Protein 3CK1 (pdb70)

CATH classification: 3.10.129.10

InterPro domains:
  IPR029069 HotDog domain superfamily [SSF54637] (3-136)
  IPR050563 4-hydroxybenzoyl-CoA thioesterase [PTHR31793] (9-138)

Sequence (276 aa):
GTAVFRNTVLVRFKHCDDAAAAGGIIVFYPRYFEELNDFIEDWFAQQALDDWPFDAHGAGQAGVPTADDLLHCCRRFVAPSRLGETLTRELRVVKLGQSSFTVQVRFGPDSGLRLLEVVTQRLVVCVDDTDKIAPRPLPDPVRRQAATYVDETLAGTAVFRNTVLVRFKHCDAAGIVFYPRYFEELNDFIIEDWFAQQALDDWPFDAHGAGQAGVPTADDLLHCCRFVAPSRLGETLTRELRVVKLGQSSFTVQVRFGPDSGLRLEVVTQRLVCVDDTDKIAPRPLPDPVRRQAATYVDEETLA

Radius of gyration: 19.49 Å; Cα contacts (8 Å, |Δi|>4): 648; chains: 2; bounding box: 49×57×34 Å

Nearest PDB structures (foldseek):
  1z54-assembly1_C  TM=8.946E-01  e=9.836E-10  Thermus thermophilus HB8
  5wh9-assembly2_D-3  TM=8.810E-01  e=2.940E-10  Halalkalibacterium halodurans C-125
  1z54-assembly1_B  TM=8.786E-01  e=9.836E-10  Thermus thermophilus HB8
  2egi-assembly1_C  TM=9.001E-01  e=5.849E-09  Aquifex aeolicus
  3hm0-assembly1_B  TM=8.850E-01  e=6.951E-09  Bartonella henselae

Organism: Cupriavidus pinatubonensis (strain JMP 134 / LMG 1197) (NCBI:txid264198)

Secondary structure (DSSP, 8-state):
----EEEEEE--GGGB-TTSBB-HHHHH--HHHHHHIIIIISS--S----TT-EE--EEEEEEEE-S--BTTPEEEEEEEEEEE-SSEEEEEEE--TTS---EEEEEEEE-EEETTEEE-PPPHHHHH--TTB-TT--/----EEEEEE--GGGB-TTSSB-HHHHH--HHHHHHHHHHTSS--S----TT-EE--EEEEEEEE-S---TTPEEEEEEEEEEE-SSEEEEEEE--TT----EEEEEEEE-EEETTEEE-PPPHHHHH--TTB-GGG-

Foldseek 3Di:
DFDKDKDKDAAAPVQADPVQFGDVVSVVCCVVSVQCCCVPLLVHHPCVVDVQLKDWDWDDKDKDQDATHHHGWMKMKMKAWADADFFKTWIWIWMGPVPDTGMIMIIMIGMARVVPGDGDGDDPSSSVSVRRYDPVRD/DFDKDKDKDAAAPVQADPVQFGDVVSVVCCVVSVQCCCVPLLVHHPCVVDVQQKDWDWDDKDKDFDATHHHGWMKMKIKAWADADFFKTWIWIWMGPVPDTGMIMIIMIGMARVVPGDGDGDPPSNSVSVRRHDPVND

B-factor: mean 24.66, std 9.8, range [11.49, 69.49]

Solvent-accessible surface area: 13288 Å² total

Structure (mmCIF, N/CA/C/O backbone):
data_3CK1
#
_entry.id   3CK1
#
_cell.length_a   77.067
_cell.length_b   77.067
_cell.length_c   242.859
_cell.angle_alpha   90.000
_cell.angle_beta   90.000
_cell.angle_gamma   120.000
#
_symmetry.space_group_name_H-M   'P 61 2 2'
#
loop_
_entity.id
_entity.type
_entity.pdbx_description
1 polymer 'Putative thioesterase'
2 non-polymer 'CHLORIDE ION'
3 non-polymer GLYCEROL
4 water water
#
loop_
_atom_site.group_PDB
_atom_site.id
_atom_site.type_symbol
_atom_site.label_atom_id
_atom_site.label_alt_id
_atom_site.label_comp_id
_atom_site.label_asym_id
_atom_site.label_entity_id
_atom_site.label_seq_id
_atom_site.pdbx_PDB_ins_code
_atom_site.Cartn_x
_atom_site.Cartn_y
_atom_site.Cartn_z
_atom_site.occupancy
_atom_site.B_iso_or_equiv
_atom_site.auth_seq_id
_atom_site.auth_comp_id
_atom_site.auth_asym_id
_atom_site.auth_atom_id
_atom_site.pdbx_PDB_model_num
ATOM 1 N N . GLY A 1 1 ? 2.270 47.260 -7.311 1.00 17.99 0 GLY A N 1
ATOM 2 C CA . GLY A 1 1 ? 2.456 48.847 -7.509 1.00 27.56 0 GLY A CA 1
ATOM 3 C C . GLY A 1 1 ? 2.611 49.710 -6.173 1.00 27.87 0 GLY A C 1
ATOM 4 O O . GLY A 1 1 ? 2.991 49.138 -5.168 1.00 14.14 0 GLY A O 1
ATOM 10 N N . THR A 1 3 ? 0.032 51.924 -4.742 1.00 34.62 2 THR A N 1
ATOM 11 C CA . THR A 1 3 ? -1.221 52.043 -3.996 1.00 33.90 2 THR A CA 1
ATOM 12 C C . THR A 1 3 ? -0.942 51.454 -2.595 1.00 32.47 2 THR A C 1
ATOM 13 O O . THR A 1 3 ? 0.020 50.695 -2.420 1.00 33.99 2 THR A O 1
ATOM 17 N N . ALA A 1 4 ? -1.746 51.831 -1.603 1.00 27.76 3 ALA A N 1
ATOM 18 C CA . ALA A 1 4 ? -1.447 51.419 -0.256 1.00 27.74 3 ALA A CA 1
ATOM 19 C C . ALA A 1 4 ? -2.027 50.022 0.109 1.00 23.70 3 ALA A C 1
ATOM 20 O O . ALA A 1 4 ? -2.957 49.501 -0.488 1.00 25.23 3 ALA A O 1
ATOM 22 N N . VAL A 1 5 ? -1.370 49.402 1.075 1.00 19.18 4 VAL A N 1
ATOM 23 C CA . VAL A 1 5 ? -1.843 48.251 1.748 1.00 16.76 4 VAL A CA 1
ATOM 24 C C . VAL A 1 5 ? -1.896 48.641 3.223 1.00 16.41 4 VAL A C 1
ATOM 25 O O . VAL A 1 5 ? -1.078 49.446 3.661 1.00 18.77 4 VAL A O 1
ATOM 29 N N . PHE A 1 6 ? -2.876 48.107 3.924 1.00 14.63 5 PHE A N 1
ATOM 30 C CA . PHE A 1 6 ? -2.928 48.211 5.399 1.00 14.45 5 PHE A CA 1
ATOM 31 C C . PHE A 1 6 ? -2.598 46.837 5.959 1.00 16.84 5 PHE A C 1
ATOM 32 O O . PHE A 1 6 ? -3.147 45.841 5.508 1.00 17.91 5 PHE A O 1
ATOM 40 N N . ARG A 1 7 ? -1.657 46.799 6.901 1.00 17.65 6 ARG A N 1
ATOM 41 C CA . ARG A 1 7 ? -1.184 45.522 7.456 1.00 15.69 6 ARG A CA 1
ATOM 42 C C . ARG A 1 7 ? -1.114 45.477 8.973 1.00 17.58 6 ARG A C 1
ATOM 43 O O . ARG A 1 7 ? -0.712 46.424 9.597 1.00 16.64 6 ARG A O 1
ATOM 51 N N . ASN A 1 8 ? -1.440 44.320 9.540 1.00 17.14 7 ASN A N 1
ATOM 52 C CA . ASN A 1 8 ? -1.082 44.018 10.911 1.00 15.39 7 ASN A CA 1
ATOM 53 C C . ASN A 1 8 ? -1.101 42.532 11.165 1.00 17.35 7 ASN A C 1
ATOM 54 O O . ASN A 1 8 ? -1.252 41.755 10.240 1.00 18.77 7 ASN A O 1
ATOM 59 N N . THR A 1 9 ? -0.835 42.140 12.409 1.00 17.09 8 THR A N 1
ATOM 60 C CA . THR A 1 9 ? -0.750 40.704 12.702 1.00 17.73 8 THR A CA 1
ATOM 61 C C . THR A 1 9 ? -1.786 40.315 13.757 1.00 19.63 8 THR A C 1
ATOM 62 O O . THR A 1 9 ? -2.327 41.158 14.466 1.00 19.29 8 THR A O 1
ATOM 66 N N . VAL A 1 10 ? -2.058 39.018 13.835 1.00 17.88 9 VAL A N 1
ATOM 67 C CA . VAL A 1 10 ? -3.002 38.478 14.804 1.00 18.20 9 VAL A CA 1
ATOM 68 C C . VAL A 1 10 ? -2.529 37.087 15.229 1.00 19.89 9 VAL A C 1
ATOM 69 O O . VAL A 1 10 ? -2.073 36.276 14.400 1.00 19.36 9 VAL A O 1
ATOM 73 N N . LEU A 1 11 ? -2.533 36.874 16.537 1.00 18.63 10 LEU A N 1
ATOM 74 C CA . LEU A 1 11 ? -2.208 35.551 17.114 1.00 16.60 10 LEU A CA 1
ATOM 75 C C . LEU A 1 11 ? -3.416 34.648 17.108 1.00 19.10 10 LEU A C 1
ATOM 76 O O . LEU A 1 11 ? -4.494 35.037 17.535 1.00 17.24 10 LEU A O 1
ATOM 81 N N . VAL A 1 12 ? -3.257 33.430 16.604 1.00 17.75 11 VAL A N 1
ATOM 82 C CA . VAL A 1 12 ? -4.272 32.416 16.704 1.00 17.68 11 VAL A CA 1
ATOM 83 C C . VAL A 1 12 ? -4.306 31.845 18.153 1.00 17.31 11 VAL A C 1
ATOM 84 O O . VAL A 1 12 ? -3.325 31.321 18.671 1.00 17.77 11 VAL A O 1
ATOM 88 N N . ARG A 1 13 ? -5.463 32.040 18.771 1.00 18.18 12 ARG A N 1
ATOM 89 C CA . ARG A 1 13 ? -5.696 31.731 20.183 1.00 18.33 12 ARG A CA 1
ATOM 90 C C . ARG A 1 13 ? -6.598 30.536 20.430 1.00 17.53 12 ARG A C 1
ATOM 91 O O . ARG A 1 13 ? -7.336 30.070 19.542 1.00 16.78 12 ARG A O 1
ATOM 99 N N . PHE A 1 14 ? -6.590 30.115 21.683 1.00 17.34 13 PHE A N 1
ATOM 100 C CA . PHE A 1 14 ? -7.385 28.984 22.142 1.00 16.97 13 PHE A CA 1
ATOM 101 C C . PHE A 1 14 ? -8.874 29.218 21.850 1.00 16.07 13 PHE A C 1
ATOM 102 O O . PHE A 1 14 ? -9.586 28.299 21.406 1.00 17.84 13 PHE A O 1
ATOM 110 N N . LYS A 1 15 ? -9.319 30.462 21.981 1.00 17.52 14 LYS A N 1
ATOM 111 C CA . LYS A 1 15 ? -10.746 30.776 21.750 1.00 18.12 14 LYS A CA 1
ATOM 112 C C . LYS A 1 15 ? -11.151 30.589 20.276 1.00 17.90 14 LYS A C 1
ATOM 113 O O . LYS A 1 15 ? -12.332 30.490 19.959 1.00 21.36 14 LYS A O 1
ATOM 119 N N . HIS A 1 16 ? -10.169 30.610 19.394 1.00 17.11 15 HIS A N 1
ATOM 120 C CA . HIS A 1 16 ? -10.399 30.516 17.943 1.00 16.68 15 HIS A CA 1
ATOM 121 C C . HIS A 1 16 ? -10.485 29.093 17.384 1.00 19.67 15 HIS A C 1
ATOM 122 O O . HIS A 1 16 ? -10.849 28.916 16.237 1.00 20.36 15 HIS A O 1
ATOM 129 N N . CYS A 1 17 ? -10.050 28.123 18.154 1.00 18.26 16 CYS A N 1
ATOM 130 C CA . CYS A 1 17 ? -9.748 26.782 17.612 1.00 18.20 16 CYS A CA 1
ATOM 131 C C . CYS A 1 17 ? -10.737 25.719 18.092 1.00 18.73 16 CYS A C 1
ATOM 132 O O . CYS A 1 17 ? -11.195 25.714 19.231 1.00 19.27 16 CYS A O 1
ATOM 135 N N A ASP A 1 18 ? -10.946 24.761 17.210 0.50 18.04 17 ASP A N 1
ATOM 136 N N B ASP A 1 18 ? -11.030 24.775 17.185 0.50 19.29 17 ASP A N 1
ATOM 137 C CA A ASP A 1 18 ? -11.693 23.589 17.511 0.50 15.23 17 ASP A CA 1
ATOM 138 C CA B ASP A 1 18 ? -12.157 23.831 17.298 0.50 18.17 17 ASP A CA 1
ATOM 139 C C A ASP A 1 18 ? -10.857 22.570 18.299 0.50 16.07 17 ASP A C 1
ATOM 140 C C B ASP A 1 18 ? -11.794 22.357 17.374 0.50 18.60 17 ASP A C 1
ATOM 141 O O A ASP A 1 18 ? -9.730 22.852 18.745 0.50 14.11 17 ASP A O 1
ATOM 142 O O B ASP A 1 18 ? -10.625 22.008 17.472 0.50 23.79 17 ASP A O 1
ATOM 151 N N A ALA A 1 19 ? -11.437 21.387 18.462 0.50 14.00 18 ALA A N 1
ATOM 152 N N B ALA A 1 19 ? -12.816 21.500 17.278 0.50 20.61 18 ALA A N 1
ATOM 153 C CA A ALA A 1 19 ? -10.871 20.327 19.252 0.50 15.57 18 ALA A CA 1
ATOM 154 C CA B ALA A 1 19 ? -12.665 20.036 17.441 0.50 18.61 18 ALA A CA 1
ATOM 155 C C A ALA A 1 19 ? -9.540 19.833 18.731 0.50 16.36 18 ALA A C 1
ATOM 156 C C B ALA A 1 19 ? -12.133 19.291 16.162 0.50 18.24 18 ALA A C 1
ATOM 157 O O A ALA A 1 19 ? -8.817 19.160 19.463 0.50 17.31 18 ALA A O 1
ATOM 158 O O B ALA A 1 19 ? -11.975 18.075 16.153 0.50 19.06 18 ALA A O 1
ATOM 161 N N A ALA A 1 20 ? -9.228 20.159 17.482 0.50 13.11 19 ALA A N 1
ATOM 162 N N B ALA A 1 20 ? -11.845 20.036 15.106 0.50 17.12 19 ALA A N 1
ATOM 163 C CA A ALA A 1 20 ? -7.972 19.765 16.865 0.50 14.58 19 ALA A CA 1
ATOM 164 C CA B ALA A 1 20 ? -11.032 19.526 13.989 0.50 18.79 19 ALA A CA 1
ATOM 165 C C A ALA A 1 20 ? -6.935 20.876 16.974 0.50 13.71 19 ALA A C 1
ATOM 166 C C B ALA A 1 20 ? -9.550 19.874 14.148 0.50 22.93 19 ALA A C 1
ATOM 167 O O A ALA A 1 20 ? -5.799 20.726 16.522 0.50 15.50 19 ALA A O 1
ATOM 168 O O B ALA A 1 20 ? -8.744 19.513 13.291 0.50 24.99 19 ALA A O 1
ATOM 171 N N A GLY A 1 21 ? -7.336 22.016 17.525 0.50 12.46 20 GLY A N 1
ATOM 172 N N B GLY A 1 21 ? -9.189 20.594 15.205 0.50 22.65 20 GLY A N 1
ATOM 173 C CA A GLY A 1 21 ? -6.435 23.156 17.648 0.50 12.85 20 GLY A CA 1
ATOM 174 C CA B GLY A 1 21 ? -7.781 20.950 15.428 0.50 24.54 20 GLY A CA 1
ATOM 175 C C A GLY A 1 21 ? -6.293 23.832 16.279 0.50 15.26 20 GLY A C 1
ATOM 176 C C B GLY A 1 21 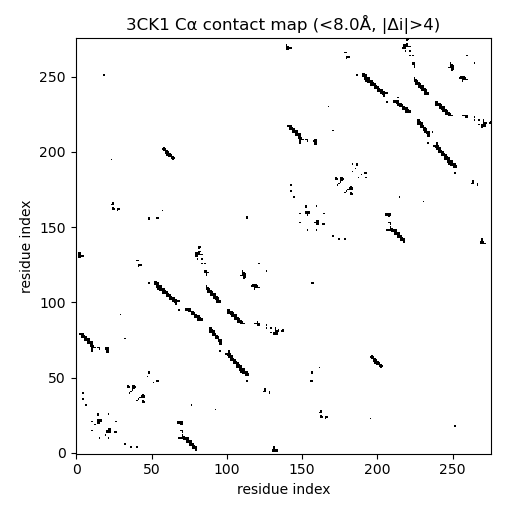? -7.321 22.218 14.709 0.50 25.17 20 GLY A C 1
ATOM 177 O O A GLY A 1 21 ? -5.266 24.435 16.010 0.50 11.90 20 GLY A O 1
ATOM 178 O O B GLY A 1 21 ? -6.120 22.517 14.658 0.50 25.26 20 GLY A O 1
ATOM 179 N N A ILE A 1 22 ? -7.334 23.719 15.435 0.50 11.55 21 ILE A N 1
ATOM 180 N N B ILE A 1 22 ? -8.259 22.986 14.158 0.50 21.83 21 ILE A N 1
ATOM 181 C CA A ILE A 1 22 ? -7.445 24.399 14.115 0.50 14.99 21 ILE A CA 1
ATOM 182 C CA B ILE A 1 22 ? -7.880 24.162 13.372 0.50 20.52 21 ILE A CA 1
ATOM 183 C C A ILE A 1 22 ? -8.544 25.482 14.098 0.50 16.69 21 ILE A C 1
ATOM 184 C C B ILE A 1 22 ? -8.735 25.361 13.785 0.50 19.86 21 ILE A C 1
ATOM 185 O O A ILE A 1 22 ? -9.523 25.364 14.797 0.50 15.89 21 ILE A O 1
ATOM 186 O O B ILE A 1 22 ? -9.703 25.212 14.515 0.50 18.58 21 ILE A O 1
ATOM 195 N N . VAL A 1 23 ? -8.361 26.543 13.319 1.00 18.02 22 VAL A N 1
ATOM 196 C CA . VAL A 1 23 ? -9.256 27.696 13.440 1.00 18.04 22 VAL A CA 1
ATOM 197 C C . VAL A 1 23 ? -10.635 27.320 12.864 1.00 21.29 22 VAL A C 1
ATOM 198 O O . VAL A 1 23 ? -10.762 26.783 11.748 1.00 21.92 22 VAL A O 1
ATOM 202 N N . PHE A 1 24 ? -11.627 27.632 13.662 1.00 20.40 23 PHE A N 1
ATOM 203 C CA . PHE A 1 24 ? -13.066 27.409 13.357 1.00 19.84 23 PHE A CA 1
ATOM 204 C C . PHE A 1 24 ? -13.526 28.599 12.511 1.00 21.64 23 PHE A C 1
ATOM 205 O O . PHE A 1 24 ? -13.372 29.741 12.881 1.00 20.80 23 PHE A O 1
ATOM 213 N N . TYR A 1 25 ? -14.125 28.359 11.345 1.00 21.15 24 TYR A N 1
ATOM 214 C CA . TYR A 1 25 ? -14.258 29.451 10.398 1.00 19.39 24 TYR A CA 1
ATOM 215 C C . TYR A 1 25 ? -14.955 30.733 10.815 1.00 20.24 24 TYR A C 1
ATOM 216 O O . TYR A 1 25 ? -14.529 31.814 10.392 1.00 21.65 24 TYR A O 1
ATOM 225 N N . PRO A 1 26 ? -16.028 30.666 11.652 1.00 18.33 25 PRO A N 1
ATOM 226 C CA . PRO A 1 26 ? -16.672 31.921 12.078 1.00 19.70 25 PRO A CA 1
ATOM 227 C C . PRO A 1 26 ? -15.670 32.810 12.807 1.00 19.68 25 PRO A C 1
ATOM 228 O O . PRO A 1 26 ? -15.762 34.042 12.794 1.00 18.70 25 PRO A O 1
ATOM 232 N N . ARG A 1 27 ? -14.669 32.177 13.422 1.00 19.64 26 ARG A N 1
ATOM 233 C CA . ARG A 1 27 ? -13.636 32.908 14.180 1.00 18.54 26 ARG A CA 1
ATOM 234 C C . ARG A 1 27 ? -12.700 33.723 13.276 1.00 20.60 26 ARG A C 1
ATOM 235 O O . ARG A 1 27 ? -12.200 34.778 13.666 1.00 20.22 26 ARG A O 1
ATOM 243 N N . TYR A 1 28 ? -12.453 33.238 12.064 1.00 18.24 27 TYR A N 1
ATOM 244 C CA . TYR A 1 28 ? -11.770 34.040 11.083 1.00 18.57 27 TYR A CA 1
ATOM 245 C C . TYR A 1 28 ? -12.477 35.345 10.826 1.00 17.93 27 TYR A C 1
ATOM 246 O O . TYR A 1 28 ? -11.852 36.367 10.558 1.00 19.08 27 TYR A O 1
ATOM 255 N N . PHE A 1 29 ? -13.804 35.292 10.841 1.00 17.62 28 PHE A N 1
ATOM 256 C CA . PHE A 1 29 ? -14.615 36.477 10.532 1.00 15.90 28 PHE A CA 1
ATOM 257 C C . PHE A 1 29 ? -14.596 37.510 11.684 1.00 19.31 28 PHE A C 1
ATOM 258 O O . PHE A 1 29 ? -14.694 38.717 11.461 1.00 21.11 28 PHE A O 1
ATOM 266 N N A GLU A 1 30 ? -14.448 37.033 12.918 0.50 18.24 29 GLU A N 1
ATOM 267 N N B GLU A 1 30 ? -14.459 37.008 12.905 0.50 17.91 29 GLU A N 1
ATOM 268 C CA A GLU A 1 30 ? -14.162 37.926 14.059 0.50 18.84 29 GLU A CA 1
ATOM 269 C CA B GLU A 1 30 ? -14.146 37.845 14.066 0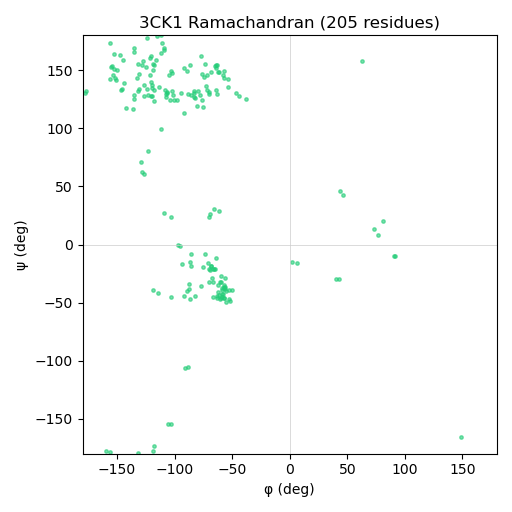.50 18.08 29 GLU A CA 1
ATOM 270 C C A GLU A 1 30 ? -12.795 38.606 13.849 0.50 18.08 29 GLU A C 1
ATOM 271 C C B GLU A 1 30 ? -12.831 38.598 13.774 0.50 17.83 29 GLU A C 1
ATOM 272 O O A GLU A 1 30 ? -12.620 39.816 14.119 0.50 18.61 29 GLU A O 1
ATOM 273 O O B GLU A 1 30 ? -12.740 39.842 13.873 0.50 18.99 29 GLU A O 1
ATOM 292 N N . LEU A 1 32 ? -11.444 39.166 10.927 1.00 18.74 31 LEU A N 1
ATOM 293 C CA . LEU A 1 32 ? -11.621 40.034 9.779 1.00 19.04 31 LEU A CA 1
ATOM 294 C C . LEU A 1 32 ? -12.247 41.347 10.260 1.00 17.71 31 LEU A C 1
ATOM 295 O O . LEU A 1 32 ? -11.766 42.452 9.964 1.00 18.66 31 LEU A O 1
ATOM 300 N N . ASN A 1 33 ? -13.334 41.239 11.009 1.00 18.71 32 ASN A N 1
ATOM 301 C CA . ASN A 1 33 ? -13.936 42.479 11.525 1.00 18.99 32 ASN A CA 1
ATOM 302 C C . ASN A 1 33 ? -13.009 43.320 12.378 1.00 15.81 32 ASN A C 1
ATOM 303 O O . ASN A 1 33 ? -12.964 44.562 12.265 1.00 17.29 32 ASN A O 1
ATOM 308 N N . ASP A 1 34 ? -12.247 42.663 13.253 1.00 18.47 33 ASP A N 1
ATOM 309 C CA . ASP A 1 34 ? -11.239 43.350 14.072 1.00 18.07 33 ASP A CA 1
ATOM 310 C C . AS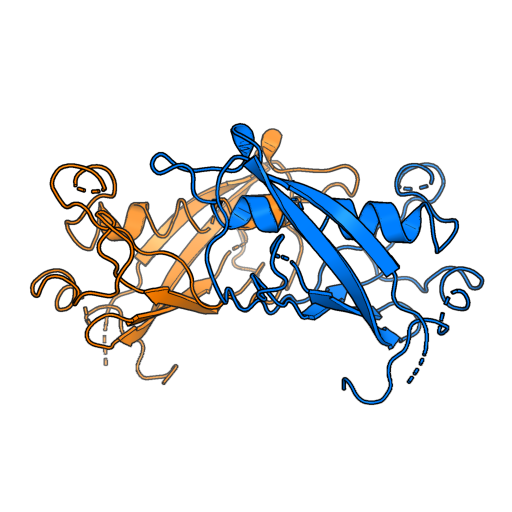P A 1 34 ? -10.261 44.118 13.185 1.00 19.54 33 ASP A C 1
ATOM 311 O O . ASP A 1 34 ? -9.867 45.253 13.504 1.00 16.43 33 ASP A O 1
ATOM 316 N N . PHE A 1 35 ? -9.880 43.493 12.057 1.00 17.80 34 PHE A N 1
ATOM 317 C CA . PHE A 1 35 ? -8.943 44.119 11.096 1.00 16.88 34 PHE A CA 1
ATOM 318 C C . PHE A 1 35 ? -9.548 45.348 10.422 1.00 16.75 34 PHE A C 1
ATOM 319 O O . PHE A 1 35 ? -8.906 46.401 10.294 1.00 18.07 34 PHE A O 1
ATOM 327 N N . ILE A 1 36 ? -10.786 45.240 9.975 1.00 17.15 35 ILE A N 1
ATOM 328 C CA . ILE A 1 36 ? -11.511 46.424 9.424 1.00 16.18 35 ILE A CA 1
ATOM 329 C C . ILE A 1 36 ? -11.612 47.555 10.452 1.00 16.23 35 ILE A C 1
ATOM 330 O O . ILE A 1 36 ? -11.385 48.738 10.176 1.00 17.26 35 ILE A O 1
ATOM 335 N N . GLU A 1 37 ? -11.915 47.175 11.702 1.00 17.83 36 GLU A N 1
ATOM 336 C CA . GLU A 1 37 ? -11.994 48.109 12.835 1.00 16.13 36 GLU A CA 1
ATOM 337 C C . GLU A 1 37 ? -10.680 48.843 12.990 1.00 16.14 36 GLU A C 1
ATOM 338 O O . GLU A 1 37 ? -10.605 50.066 13.132 1.00 17.71 36 GLU A O 1
ATOM 344 N N . ASP A 1 38 ? -9.600 48.085 12.922 1.00 16.93 37 ASP A N 1
ATOM 345 C CA . ASP A 1 38 ? -8.242 48.641 12.995 1.00 15.83 37 ASP A CA 1
ATOM 346 C C . ASP A 1 38 ? -7.955 49.621 11.859 1.00 16.02 37 ASP A C 1
ATOM 347 O O . ASP A 1 38 ? -7.400 50.698 12.062 1.00 18.10 37 ASP A O 1
ATOM 352 N N . TRP A 1 39 ? -8.301 49.208 10.652 1.00 17.59 38 TRP A N 1
ATOM 353 C CA . TRP A 1 39 ? -8.110 50.045 9.470 1.00 15.59 38 TRP A CA 1
ATOM 354 C C . TRP A 1 39 ? -8.842 51.398 9.627 1.00 16.63 38 TRP A C 1
ATOM 355 O O . TRP A 1 39 ? -8.274 52.456 9.406 1.00 15.82 38 TRP A O 1
ATOM 366 N N . PHE A 1 40 ? -10.088 51.346 10.078 1.00 16.33 39 PHE A N 1
ATOM 367 C CA . PHE A 1 40 ? -10.865 52.571 10.334 1.00 17.41 39 PHE A CA 1
ATOM 368 C C . PHE A 1 40 ? -10.242 53.463 11.394 1.00 17.26 39 PHE A C 1
ATOM 369 O O . PHE A 1 40 ? -10.133 54.682 11.206 1.00 17.68 39 PHE A O 1
ATOM 377 N N . ALA A 1 41 ? -9.771 52.865 12.485 1.00 18.02 40 ALA A N 1
ATOM 378 C CA . ALA A 1 41 ? -9.193 53.662 13.563 1.00 18.00 40 ALA A CA 1
ATOM 379 C C . ALA A 1 41 ? -7.843 54.229 13.184 1.00 17.84 40 ALA A C 1
ATOM 380 O O . ALA A 1 41 ? -7.564 55.384 13.431 1.00 19.69 40 ALA A O 1
ATOM 382 N N A GLN A 1 42 ? -6.975 53.388 12.622 0.50 17.63 41 GLN A N 1
ATOM 383 N N B GLN A 1 42 ? -7.024 53.381 12.572 0.50 18.15 41 GLN A N 1
ATOM 384 C CA A GLN A 1 42 ? -5.575 53.778 12.352 0.50 18.30 41 GLN A CA 1
ATOM 385 C CA B GLN A 1 42 ? -5.597 53.658 12.407 0.50 19.19 41 GLN A CA 1
ATOM 386 C C A GLN A 1 42 ? -5.417 54.564 11.061 0.50 17.15 41 GLN A C 1
ATOM 387 C C B GLN A 1 42 ? -5.209 54.297 11.072 0.50 18.70 41 GLN A C 1
ATOM 388 O O A GLN A 1 42 ? -4.807 55.641 10.986 0.50 14.61 41 GLN A O 1
ATOM 389 O O B GLN A 1 42 ? -4.181 54.999 11.013 0.50 21.66 41 GLN A O 1
ATOM 400 N N . ALA A 1 43 ? -5.988 54.030 10.016 1.00 18.88 42 ALA A N 1
ATOM 401 C CA . ALA A 1 43 ? -5.743 54.578 8.655 1.00 19.17 42 ALA A CA 1
ATOM 402 C C . ALA A 1 43 ? -6.747 55.621 8.200 1.00 18.68 42 ALA A C 1
ATOM 403 O O . ALA A 1 43 ? -6.412 56.537 7.465 1.00 19.43 42 ALA A O 1
ATOM 405 N N . LEU A 1 44 ? -7.995 55.464 8.596 1.00 17.72 43 LEU A N 1
ATOM 406 C CA . LEU A 1 44 ? -9.081 56.298 8.088 1.00 16.76 43 LEU A CA 1
ATOM 407 C C . LEU A 1 44 ? -9.556 57.397 9.064 1.00 19.26 43 LEU A C 1
ATOM 408 O O . LEU A 1 44 ? -10.416 58.229 8.728 1.00 18.28 43 LEU A O 1
ATOM 413 N N A ASP A 1 45 ? -8.997 57.400 10.273 0.50 18.74 44 ASP A N 1
ATOM 414 N N B ASP A 1 45 ? -8.986 57.348 10.268 0.50 18.62 44 ASP A N 1
ATOM 415 C CA A ASP A 1 45 ? -9.328 58.416 11.268 0.50 19.64 44 ASP A CA 1
ATOM 416 C CA B ASP A 1 45 ? -9.274 58.288 11.346 0.50 19.46 44 ASP A CA 1
ATOM 417 C C A ASP A 1 45 ? -10.843 58.451 11.536 0.50 19.06 44 ASP A C 1
ATOM 418 C C B ASP A 1 45 ? -10.781 58.417 11.625 0.50 19.17 44 ASP A C 1
ATOM 419 O O A ASP A 1 45 ? -11.441 59.522 11.690 0.50 19.79 44 ASP A O 1
ATOM 420 O O B ASP A 1 45 ? -11.295 59.510 11.901 0.50 20.45 44 ASP A O 1
ATOM 429 N N . TRP A 1 46 ? -11.462 57.278 11.585 1.00 18.56 45 TRP A N 1
ATOM 430 C CA . TRP A 1 46 ? -12.895 57.191 11.954 1.00 16.27 45 TRP A CA 1
ATOM 431 C C . TRP A 1 46 ? -13.143 55.911 12.755 1.00 16.79 45 TRP A C 1
ATOM 432 O O . TRP A 1 46 ? -13.689 54.936 12.248 1.00 19.43 45 TRP A O 1
ATOM 443 N N . PRO A 1 47 ? -12.678 55.910 14.004 1.00 17.92 46 PRO A N 1
ATOM 444 C CA . PRO A 1 47 ? -12.814 54.690 14.833 1.00 17.98 46 PRO A CA 1
ATOM 445 C C . PRO A 1 47 ? -14.273 54.310 15.091 1.00 18.20 46 PRO A C 1
ATOM 446 O O . PRO A 1 47 ? -15.173 55.149 15.112 1.00 17.88 46 PRO A O 1
ATOM 450 N N . PHE A 1 48 ? -14.469 53.009 15.331 1.00 17.36 47 PHE A N 1
ATOM 451 C CA . PHE A 1 48 ? -15.804 52.443 15.507 1.00 16.75 47 PHE A CA 1
ATOM 452 C C . PHE A 1 48 ? -16.544 53.079 16.670 1.00 18.71 47 PHE A C 1
ATOM 453 O O . PHE A 1 48 ? -17.780 53.233 16.611 1.00 19.25 47 PHE A O 1
ATOM 461 N N . ASP A 1 49 ? -15.800 53.489 17.707 1.00 18.66 48 ASP A N 1
ATOM 462 C CA . ASP A 1 49 ? -16.457 54.126 18.854 1.00 18.99 48 ASP A CA 1
ATOM 463 C C . ASP A 1 49 ? -17.141 55.440 18.448 1.00 21.67 48 ASP A C 1
ATOM 464 O O . ASP A 1 49 ? -18.319 55.660 18.760 1.00 21.06 48 ASP A O 1
ATOM 469 N N . ALA A 1 50 ? -16.427 56.250 17.685 1.00 19.62 49 ALA A N 1
ATOM 470 C CA . ALA A 1 50 ? -16.923 57.534 17.205 1.00 21.63 49 ALA A CA 1
ATOM 471 C C . ALA A 1 50 ? -18.015 57.279 16.186 1.00 24.73 49 ALA A C 1
ATOM 472 O O . ALA A 1 50 ? -19.052 57.883 16.228 1.00 25.02 49 ALA A O 1
ATOM 482 N N . HIS A 1 52 ? -20.111 54.683 15.770 1.00 19.47 51 HIS A N 1
ATOM 483 C CA . HIS A 1 52 ? -21.352 54.105 16.281 1.00 22.36 51 HIS A CA 1
ATOM 484 C C . HIS A 1 52 ? -21.973 54.969 17.379 1.00 26.34 51 HIS A C 1
ATOM 485 O O . HIS A 1 52 ? -23.157 54.846 17.688 1.00 30.85 51 HIS A O 1
ATOM 492 N N . GLY A 1 53 ? -21.177 55.892 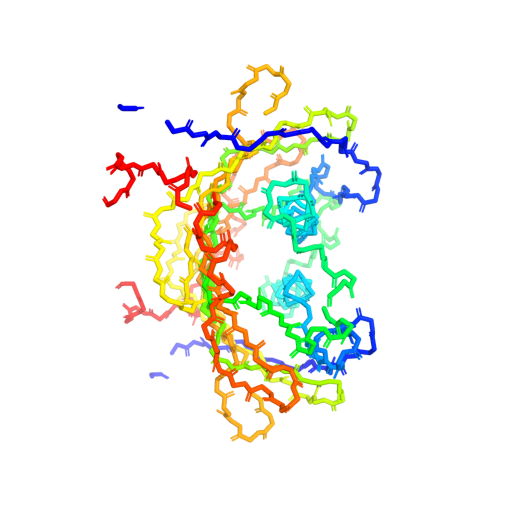17.895 1.00 25.37 52 GLY A N 1
ATOM 493 C CA . GLY A 1 53 ? -21.596 56.737 18.980 1.00 27.82 52 GLY A CA 1
ATOM 494 C C . GLY A 1 53 ? -22.215 57.988 18.420 1.00 28.77 52 GLY A C 1
ATOM 495 O O . GLY A 1 53 ? -23.309 57.958 17.840 1.00 26.34 52 GLY A O 1
ATOM 496 N N . ALA A 1 54 ? -21.451 59.061 18.545 1.00 30.61 53 ALA A N 1
ATOM 497 C CA . ALA A 1 54 ? -21.807 60.394 18.022 1.00 31.43 53 ALA A CA 1
ATOM 498 C C . ALA A 1 54 ? -22.229 60.321 16.573 1.00 30.15 53 ALA A C 1
ATOM 499 O O . ALA A 1 54 ? -23.125 61.042 16.123 1.00 27.78 53 ALA A O 1
ATOM 501 N N . GLY A 1 55 ? -21.532 59.474 15.830 1.00 25.93 54 GLY A N 1
ATOM 502 C CA . GLY A 1 55 ? -21.716 59.360 14.388 1.00 23.06 54 GLY A CA 1
ATOM 503 C C . GLY A 1 55 ? -23.051 58.752 13.965 1.00 22.94 54 GLY A C 1
ATOM 504 O O . GLY A 1 55 ? -23.486 58.971 12.832 1.00 24.73 54 GLY A O 1
ATOM 505 N N . GLN A 1 56 ? -23.693 58.005 14.860 1.00 20.85 55 GLN A N 1
ATOM 506 C CA . GLN A 1 56 ? -24.943 57.272 14.531 1.00 22.68 55 GLN A CA 1
ATOM 507 C C . GLN A 1 56 ? -24.844 56.582 13.173 1.00 20.86 55 GLN A C 1
ATOM 508 O O . GLN A 1 56 ? -25.733 56.687 12.318 1.00 21.11 55 GLN A O 1
ATOM 514 N N . ALA A 1 57 ? -23.707 55.910 12.967 1.00 19.37 56 ALA A N 1
ATOM 515 C CA . ALA A 1 57 ? -23.381 55.259 11.698 1.00 19.33 56 ALA A CA 1
ATOM 516 C C . ALA A 1 57 ? -22.821 53.863 11.903 1.00 18.95 56 ALA A C 1
ATOM 517 O O . ALA A 1 57 ? -22.439 53.455 13.002 1.00 20.75 56 ALA A O 1
ATOM 519 N N . GLY A 1 58 ? -22.797 53.136 10.797 1.00 19.42 57 GLY A N 1
ATOM 520 C CA . GLY A 1 58 ? -22.277 51.759 10.735 1.00 18.35 57 GLY A CA 1
ATOM 521 C C . GLY A 1 58 ? -21.769 51.464 9.340 1.00 17.82 57 GLY A C 1
ATOM 522 O O . GLY A 1 58 ? -22.062 52.192 8.392 1.00 17.71 57 GLY A O 1
ATOM 523 N N . VAL A 1 59 ? -20.973 50.397 9.236 1.00 17.60 58 VAL A N 1
ATOM 524 C CA . VAL A 1 59 ? -20.485 49.871 7.984 1.00 16.06 58 VAL A CA 1
ATOM 525 C C . VAL A 1 59 ? -20.816 48.364 7.852 1.00 18.28 58 VAL A C 1
ATOM 526 O O . VAL A 1 59 ? -19.935 47.530 7.698 1.00 20.31 58 VAL A O 1
ATOM 530 N N . PRO A 1 60 ? -22.111 48.027 7.873 1.00 17.82 59 PRO A N 1
ATOM 531 C CA . PRO A 1 60 ? -22.528 46.632 7.747 1.00 20.94 59 PRO A CA 1
ATOM 532 C C . PRO A 1 60 ? -22.097 46.041 6.400 1.00 18.56 59 PRO A C 1
ATOM 533 O O . PRO A 1 60 ? -21.980 46.720 5.401 1.00 19.96 59 PRO A O 1
ATOM 537 N N . THR A 1 61 ? -21.831 44.746 6.436 1.00 19.40 60 THR A N 1
ATOM 538 C CA . THR A 1 61 ? -21.412 44.001 5.270 1.00 19.37 60 THR A CA 1
ATOM 539 C C . THR A 1 61 ? -22.592 43.637 4.364 1.00 20.24 60 THR A C 1
ATOM 540 O O . THR A 1 61 ? -23.650 43.179 4.821 1.00 20.73 60 THR A O 1
ATOM 544 N N . ALA A 1 62 ? -22.416 43.902 3.060 1.00 18.53 61 ALA A N 1
ATOM 545 C CA . ALA A 1 62 ? -23.404 43.537 2.028 1.00 18.62 61 ALA A CA 1
ATOM 546 C C . ALA A 1 62 ? -23.099 42.203 1.352 1.00 17.56 61 ALA A C 1
ATOM 547 O O . ALA A 1 62 ? -24.023 41.462 0.970 1.00 19.72 61 ALA A O 1
ATOM 549 N N A ASP A 1 63 ? -21.812 41.917 1.187 0.50 17.57 62 ASP A N 1
ATOM 550 N N B ASP A 1 63 ? -21.812 41.932 1.144 0.50 18.21 62 ASP A N 1
ATOM 551 C CA A ASP A 1 63 ? -21.396 40.748 0.443 0.50 18.88 62 ASP A CA 1
ATOM 552 C CA B ASP A 1 63 ? -21.380 40.747 0.407 0.50 19.89 62 ASP A CA 1
ATOM 553 C C A ASP A 1 63 ? -20.001 40.350 0.877 0.50 18.89 62 ASP A C 1
ATOM 554 C C B ASP A 1 63 ? -20.023 40.304 0.943 0.50 19.38 62 ASP A C 1
ATOM 555 O O A ASP A 1 63 ? -19.175 41.195 1.239 0.50 21.66 62 ASP A O 1
ATOM 556 O O B ASP A 1 63 ? -19.156 41.136 1.221 0.50 21.75 62 ASP A O 1
ATOM 565 N N A LEU A 1 64 ? -19.758 39.051 0.866 0.50 18.87 63 LEU A N 1
ATOM 566 N N B LEU A 1 64 ? -19.858 38.996 1.109 0.50 18.24 63 LEU A N 1
ATOM 567 C CA A LEU A 1 64 ? -18.503 38.513 1.375 0.50 19.22 63 LEU A CA 1
ATOM 568 C CA B LEU A 1 64 ? -18.553 38.395 1.442 0.50 18.97 63 LEU A CA 1
ATOM 569 C C A LEU A 1 64 ? -18.211 37.212 0.647 0.50 19.87 63 LEU A C 1
ATOM 570 C C B LEU A 1 64 ? -18.290 37.276 0.435 0.50 18.71 63 LEU A C 1
ATOM 571 O O A LEU A 1 64 ? -19.012 36.261 0.693 0.50 17.65 63 LEU A O 1
ATOM 572 O O B LEU A 1 64 ? -19.191 36.514 0.055 0.50 16.03 63 LEU A O 1
ATOM 581 N N . HIS A 1 65 ? -17.056 37.168 -0.008 1.00 18.04 64 HIS A N 1
ATOM 582 C CA . HIS A 1 65 ? -16.633 35.975 -0.705 1.00 18.41 64 HIS A CA 1
ATOM 583 C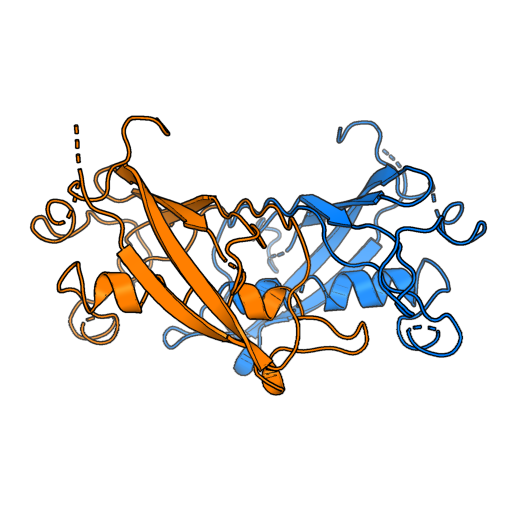 C . HIS A 1 65 ? -15.277 35.557 -0.210 1.00 20.34 64 HIS A C 1
ATOM 584 O O . HIS A 1 65 ? -14.324 36.307 -0.337 1.00 20.46 64 HIS A O 1
ATOM 591 N N A CYS A 1 66 ? -15.223 34.445 0.507 0.70 19.39 65 CYS A N 1
ATOM 592 N N B CYS A 1 66 ? -15.196 34.284 0.139 0.30 17.88 65 CYS A N 1
ATOM 593 C CA A CYS A 1 66 ? -14.017 34.009 1.178 0.70 18.87 65 CYS A CA 1
ATOM 594 C CA B CYS A 1 66 ? -14.080 33.738 0.868 0.30 16.87 65 CYS A CA 1
ATOM 595 C C A CYS A 1 66 ? -13.555 32.644 0.728 0.70 19.90 65 CYS A C 1
ATOM 596 C C B CYS A 1 66 ? -13.538 32.465 0.236 0.30 15.21 65 CYS A C 1
ATOM 597 O O A CYS A 1 66 ? -14.316 31.677 0.719 0.70 18.47 65 CYS A O 1
ATOM 598 O O B CYS A 1 66 ? -14.288 31.588 -0.206 0.30 11.75 65 CYS A O 1
ATOM 603 N N A ARG A 1 67 ? -12.271 32.565 0.400 0.50 19.21 66 ARG A N 1
ATOM 604 N N B ARG A 1 67 ? -12.215 32.389 0.197 0.50 16.00 66 ARG A N 1
ATOM 605 C CA A ARG A 1 67 ? -11.673 31.293 0.047 0.50 19.35 66 ARG A CA 1
ATOM 606 C CA B ARG A 1 67 ? -11.535 31.153 -0.135 0.50 16.93 66 ARG A CA 1
ATOM 607 C C A ARG A 1 67 ? -10.717 30.867 1.147 0.50 20.23 66 ARG A C 1
ATOM 608 C C B ARG A 1 67 ? -10.645 30.797 1.035 0.50 18.32 66 ARG A C 1
ATOM 609 O O A ARG A 1 67 ? -9.829 31.630 1.562 0.50 19.47 66 ARG A O 1
ATOM 610 O O B ARG A 1 67 ? -9.729 31.556 1.382 0.50 18.95 66 ARG A O 1
ATOM 625 N N . PHE A 1 68 ? -10.944 29.672 1.680 1.00 17.19 67 PHE A N 1
ATOM 626 C CA . PHE A 1 68 ? -10.074 29.144 2.753 1.00 19.22 67 PHE A CA 1
ATOM 627 C C . PHE A 1 68 ? -9.031 28.245 2.097 1.00 20.30 67 PHE A C 1
ATOM 628 O O . PHE A 1 68 ? -9.309 27.106 1.709 1.00 21.52 67 PHE A O 1
ATOM 636 N N . VAL A 1 69 ? -7.823 28.770 1.981 1.00 19.04 68 VAL A N 1
ATOM 637 C CA . VAL A 1 69 ? -6.773 28.132 1.227 1.00 20.14 68 VAL A CA 1
ATOM 638 C C . VAL A 1 69 ? -6.034 27.048 1.999 1.00 20.58 68 VAL A C 1
ATOM 639 O O . VAL A 1 69 ? -5.765 25.991 1.459 1.00 20.18 68 VAL A O 1
ATOM 643 N N . ALA A 1 70 ? -5.692 27.310 3.256 1.00 17.57 69 ALA A N 1
ATOM 644 C CA . ALA A 1 70 ? -4.991 26.342 4.067 1.00 17.47 69 ALA A CA 1
ATOM 645 C C . ALA A 1 70 ? -5.356 26.629 5.496 1.00 17.80 69 ALA A C 1
ATOM 646 O O . ALA A 1 70 ? -5.621 27.796 5.827 1.00 19.55 69 ALA A O 1
ATOM 648 N N . PRO A 1 71 ? -5.345 25.597 6.331 1.00 20.03 70 PRO A N 1
ATOM 649 C CA . PRO A 1 71 ? -5.755 25.773 7.746 1.00 20.93 70 PRO A CA 1
ATOM 650 C C . PRO A 1 71 ? -4.726 26.517 8.584 1.00 18.42 70 PRO A C 1
ATOM 651 O O . PRO A 1 71 ? -3.526 26.553 8.280 1.00 18.99 70 PRO A O 1
ATOM 655 N N . SER A 1 72 ? -5.248 27.124 9.646 1.00 17.56 71 SER A N 1
ATOM 656 C CA . SER A 1 72 ? -4.432 27.794 10.649 1.00 16.26 71 SER A CA 1
ATOM 657 C C . SER A 1 72 ? -4.652 27.106 12.002 1.00 17.55 71 SER A C 1
ATOM 658 O O . SER A 1 72 ? -5.691 26.503 12.264 1.00 18.17 71 SER A O 1
ATOM 661 N N . ARG A 1 73 ? -3.598 27.163 12.809 1.00 18.50 72 ARG A N 1
ATOM 662 C CA . ARG A 1 73 ? -3.513 26.433 14.051 1.00 16.95 72 ARG A CA 1
ATOM 663 C C . ARG A 1 73 ? -3.135 27.313 15.247 1.00 16.92 72 ARG A C 1
ATOM 664 O O . ARG A 1 73 ? -2.406 28.315 15.149 1.00 17.44 72 ARG A O 1
ATOM 672 N N . LEU A 1 74 ? -3.578 26.806 16.381 1.00 17.37 73 LEU A N 1
ATOM 673 C CA . LEU A 1 74 ? -3.325 27.403 17.686 1.00 17.69 73 LEU A CA 1
ATOM 674 C C . LEU A 1 74 ? -1.842 27.821 17.772 1.00 16.59 73 LEU A C 1
ATOM 675 O O . LEU A 1 74 ? -0.935 26.994 17.576 1.00 15.47 73 LEU A O 1
ATOM 680 N N . GLY A 1 75 ? -1.636 29.062 18.142 1.00 16.18 74 GLY A N 1
ATOM 681 C CA . GLY A 1 75 ? -0.291 29.586 18.427 1.00 15.01 74 GLY A CA 1
ATOM 682 C C . GLY A 1 75 ? 0.431 30.205 17.252 1.00 17.67 74 GLY A C 1
ATOM 683 O O . GLY A 1 75 ? 1.478 30.800 17.456 1.00 17.86 74 GLY A O 1
ATOM 684 N N . GLU A 1 76 ? -0.106 30.045 16.048 1.00 17.99 75 GLU A N 1
ATOM 685 C CA . GLU A 1 76 ? 0.474 30.734 14.877 1.00 16.25 75 GLU A CA 1
ATOM 686 C C . GLU A 1 76 ? 0.153 32.208 14.879 1.00 18.06 75 GLU A C 1
ATOM 687 O O . GLU A 1 76 ? -0.936 32.642 15.297 1.00 19.92 75 GLU A O 1
ATOM 693 N N . THR A 1 77 ? 1.114 32.992 14.410 1.00 17.68 76 THR A N 1
ATOM 694 C CA . THR A 1 77 ? 0.837 34.386 14.103 1.00 17.72 76 THR A CA 1
ATOM 695 C C . THR A 1 77 ? 0.571 34.570 12.609 1.00 19.97 76 THR A C 1
ATOM 696 O O . THR A 1 77 ? 1.370 34.172 11.770 1.00 17.66 76 THR A O 1
ATOM 700 N N . LEU A 1 78 ? -0.574 35.146 12.305 1.00 17.77 77 LEU A N 1
ATOM 701 C CA . LEU A 1 78 ? -0.972 35.423 10.921 1.00 17.62 77 LEU A CA 1
ATOM 702 C C . LEU A 1 78 ? -0.771 36.924 10.619 1.00 17.77 77 LEU A C 1
ATOM 703 O O . LEU A 1 78 ? -0.882 37.792 11.484 1.00 17.81 77 LEU A O 1
ATOM 708 N N . THR A 1 79 ? -0.468 37.200 9.364 1.00 16.60 78 THR A N 1
ATOM 709 C CA . THR A 1 79 ? -0.358 38.563 8.908 1.00 16.91 78 THR A CA 1
ATOM 710 C C . THR A 1 79 ? -1.577 38.877 8.043 1.00 17.57 78 THR A C 1
ATOM 711 O O . THR A 1 79 ? -1.973 38.103 7.144 1.00 20.04 78 THR A O 1
ATOM 715 N N . ARG A 1 80 ? -2.197 40.000 8.351 1.00 16.20 79 ARG A N 1
ATOM 716 C CA . ARG A 1 80 ? -3.387 40.476 7.677 1.00 15.03 79 ARG A CA 1
ATOM 717 C C . ARG A 1 80 ? -3.022 41.665 6.784 1.00 17.44 79 ARG A C 1
ATOM 718 O O . ARG A 1 80 ? -2.310 42.580 7.221 1.00 17.74 79 ARG A O 1
ATOM 726 N N . GLU A 1 81 ? -3.459 41.623 5.501 1.00 18.07 80 GLU A N 1
ATOM 727 C CA . GLU A 1 81 ? -3.218 42.705 4.529 1.00 15.54 80 GLU A CA 1
ATOM 728 C C . GLU A 1 81 ? -4.530 43.076 3.810 1.00 15.89 80 GLU A C 1
ATOM 729 O O . GLU A 1 81 ? -5.288 42.194 3.379 1.00 17.95 80 GLU A O 1
ATOM 735 N N . LEU A 1 82 ? -4.795 44.381 3.749 1.00 15.99 81 LEU A N 1
ATOM 736 C CA . LEU A 1 82 ? -5.990 44.933 3.125 1.00 17.85 81 LEU A CA 1
ATOM 737 C C . LEU A 1 82 ? -5.639 45.854 1.973 1.00 19.56 81 LEU A C 1
ATOM 738 O O . LEU A 1 82 ? -4.706 46.670 2.067 1.00 17.66 81 LEU A O 1
ATOM 743 N N . ARG A 1 83 ? -6.395 45.711 0.887 1.00 17.03 82 ARG A N 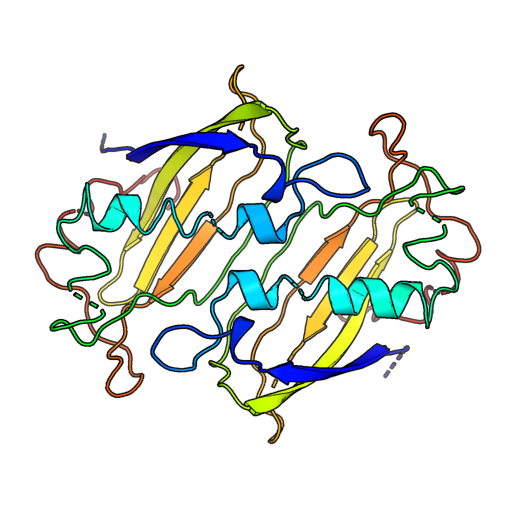1
ATOM 744 C CA . ARG A 1 83 ? -6.387 46.616 -0.263 1.00 17.06 82 ARG A CA 1
ATOM 745 C C . ARG A 1 83 ? -7.831 47.025 -0.524 1.00 18.78 82 ARG A C 1
ATOM 746 O O . ARG A 1 83 ? -8.756 46.298 -0.125 1.00 18.52 82 ARG A O 1
ATOM 754 N N . VAL A 1 84 ? -8.018 48.159 -1.207 1.00 17.50 83 VAL A N 1
ATOM 755 C CA . VAL A 1 84 ? -9.369 48.557 -1.630 1.00 17.34 83 VAL A CA 1
ATOM 756 C C . VAL A 1 84 ? -9.521 48.214 -3.096 1.00 17.31 83 VAL A C 1
ATOM 757 O O . VAL A 1 84 ? -8.672 48.554 -3.914 1.00 17.96 83 VAL A O 1
ATOM 761 N N . VAL A 1 85 ? -10.606 47.505 -3.401 1.00 18.56 84 VAL A N 1
ATOM 762 C CA . VAL A 1 85 ? -10.920 47.082 -4.746 1.00 18.33 84 VAL A CA 1
ATOM 763 C C . VAL A 1 85 ? -11.770 48.121 -5.533 1.00 20.37 84 VAL A C 1
ATOM 764 O O . VAL A 1 85 ? -11.538 48.394 -6.719 1.00 21.93 84 VAL A O 1
ATOM 768 N N . LYS A 1 86 ? -12.723 48.730 -4.854 1.00 18.43 85 LYS A N 1
ATOM 769 C CA . LYS A 1 86 ? -13.788 49.509 -5.464 1.00 24.07 85 LYS A CA 1
ATOM 770 C C . LYS A 1 86 ? -14.241 50.482 -4.376 1.00 19.08 85 LYS A C 1
ATOM 771 O O . LYS A 1 86 ? -14.307 50.127 -3.208 1.00 18.37 85 LYS A O 1
ATOM 775 N N . LEU A 1 87 ? -14.570 51.697 -4.768 1.00 19.54 86 LEU A N 1
ATOM 776 C CA . LEU A 1 87 ? -15.001 52.725 -3.822 1.00 21.70 86 LEU A CA 1
ATOM 777 C C . LEU A 1 87 ? -16.111 53.576 -4.443 1.00 22.84 86 LEU A C 1
ATOM 778 O O . LEU A 1 87 ? -15.921 54.177 -5.489 1.00 24.34 86 LEU A O 1
ATOM 783 N N . GLY A 1 88 ? -17.287 53.556 -3.848 1.00 20.31 87 GLY A N 1
ATOM 784 C CA . GLY A 1 88 ? -18.403 54.375 -4.275 1.00 24.33 87 GLY A CA 1
ATOM 785 C C . GLY A 1 88 ? -18.556 55.539 -3.321 1.00 24.79 87 GLY A C 1
ATOM 786 O O . GLY A 1 88 ? -17.621 55.966 -2.677 1.00 27.07 87 GLY A O 1
ATOM 787 N N . GLN A 1 89 ? -19.756 56.070 -3.232 1.00 27.54 88 GLN A N 1
ATOM 788 C CA . GLN A 1 89 ? -19.994 57.196 -2.316 1.00 26.69 88 GLN A CA 1
ATOM 789 C C . GLN A 1 89 ? -20.345 56.699 -0.915 1.00 25.85 88 GLN A C 1
ATOM 790 O O . GLN A 1 89 ? -19.982 57.310 0.091 1.00 25.55 88 GLN A O 1
ATOM 796 N N . SER A 1 90 ? -21.046 55.573 -0.894 1.00 23.91 89 SER A N 1
ATOM 797 C CA . SER A 1 90 ? -21.526 54.927 0.327 1.00 21.32 89 SER A CA 1
ATOM 798 C C . SER A 1 90 ? -20.950 53.487 0.544 1.00 20.73 89 SER A C 1
ATOM 799 O O . SER A 1 90 ? -20.630 53.090 1.658 1.00 25.15 89 SER A O 1
ATOM 802 N N . SER A 1 91 ? -20.843 52.761 -0.549 1.00 20.23 90 SER A N 1
ATOM 803 C CA . SER A 1 91 ? -20.344 51.360 -0.605 1.00 17.39 90 SER A CA 1
ATOM 804 C C . SER A 1 91 ? -18.838 51.395 -0.870 1.00 20.47 90 SER A C 1
ATOM 805 O O . SER A 1 91 ? -18.279 52.299 -1.515 1.00 19.95 90 SER A O 1
ATOM 808 N N . PHE A 1 92 ? -18.188 50.365 -0.379 1.00 19.73 91 PHE A N 1
ATOM 809 C CA . PHE A 1 92 ? -16.773 50.152 -0.641 1.00 18.89 91 PHE A CA 1
ATOM 810 C C . PHE A 1 92 ? -16.465 48.667 -0.537 1.00 18.15 91 PHE A C 1
ATOM 811 O O . PHE A 1 92 ? -17.062 47.947 0.281 1.00 18.78 91 PHE A O 1
ATOM 819 N N . THR A 1 93 ? -15.530 48.237 -1.377 1.00 17.01 92 THR A N 1
ATOM 820 C CA . THR A 1 93 ? -15.148 46.847 -1.457 1.00 15.59 92 THR A CA 1
ATOM 821 C C . THR A 1 93 ? -13.672 46.708 -1.150 1.00 17.96 92 THR A C 1
ATOM 822 O O . THR A 1 93 ? -12.825 47.366 -1.742 1.00 17.97 92 THR A O 1
ATOM 826 N N . VAL A 1 94 ? -13.381 45.809 -0.213 1.00 16.61 93 VAL A N 1
ATOM 827 C CA . VAL A 1 94 ? -11.991 45.517 0.158 1.00 16.34 93 VAL A CA 1
ATOM 828 C C . VAL A 1 94 ? -11.618 44.072 -0.174 1.00 19.24 93 VAL A C 1
ATOM 829 O O . VAL A 1 94 ? -12.458 43.191 -0.275 1.00 19.04 93 VAL A O 1
ATOM 833 N N . GLN A 1 95 ? -10.316 43.838 -0.296 1.00 16.59 94 GLN A N 1
ATOM 834 C CA . GLN A 1 95 ? -9.789 42.482 -0.410 1.00 18.80 94 GLN A CA 1
ATOM 835 C C . GLN A 1 95 ? -8.788 42.318 0.717 1.00 19.42 94 GLN A C 1
ATOM 836 O O . GLN A 1 95 ? -7.900 43.154 0.934 1.00 19.76 94 GLN A O 1
ATOM 842 N N . VAL A 1 96 ? -8.971 41.246 1.467 1.00 17.95 95 VAL A N 1
ATOM 843 C CA . VAL A 1 96 ? -8.147 40.954 2.637 1.00 17.78 95 VAL A CA 1
ATOM 844 C C . VAL A 1 96 ? -7.535 39.574 2.467 1.00 18.07 95 VAL A C 1
ATOM 845 O O . VAL A 1 96 ? -8.209 38.630 2.086 1.00 18.75 95 VAL A O 1
ATOM 849 N N . ARG A 1 97 ? -6.238 39.496 2.749 1.00 17.69 96 ARG A N 1
ATOM 850 C CA . ARG A 1 97 ? -5.541 38.205 2.761 1.00 16.34 96 ARG A CA 1
ATOM 851 C C . ARG A 1 97 ? -4.953 38.001 4.150 1.00 17.97 96 ARG A C 1
ATOM 852 O O . ARG A 1 97 ? -4.422 38.957 4.725 1.00 19.98 96 ARG A O 1
ATOM 860 N N . PHE A 1 98 ? -5.021 36.761 4.659 1.00 17.65 97 PHE A N 1
ATOM 861 C CA . PHE A 1 98 ? -4.375 36.326 5.881 1.00 16.73 97 PHE A CA 1
ATOM 862 C C . PHE A 1 98 ? -3.271 35.354 5.425 1.00 15.62 97 PHE A C 1
ATOM 863 O O . PHE A 1 98 ? -3.565 34.353 4.705 1.00 17.23 97 PHE A O 1
ATOM 887 N N . GLY A 1 100 ? 0.177 32.959 6.703 1.00 18.30 99 GLY A N 1
ATOM 888 C CA . GLY A 1 100 ? 0.786 32.290 7.833 1.00 17.93 99 GLY A CA 1
ATOM 889 C C . GLY A 1 100 ? 2.204 32.790 8.052 1.00 19.94 99 GLY A C 1
ATOM 890 O O . GLY A 1 100 ? 2.739 33.620 7.287 1.00 18.53 99 GLY A O 1
ATOM 891 N N . PRO A 1 101 ? 2.843 32.273 9.107 1.00 17.73 100 PRO A N 1
ATOM 892 C CA . PRO A 1 101 ? 4.141 32.793 9.515 1.00 20.60 100 PRO A CA 1
ATOM 893 C C . PRO A 1 101 ? 5.262 32.488 8.522 1.00 20.63 100 PRO A C 1
ATOM 894 O O . PRO A 1 101 ? 6.310 33.116 8.574 1.00 22.36 100 PRO A O 1
ATOM 898 N N . ASP A 1 102 ? 5.050 31.511 7.651 1.00 19.20 101 ASP A N 1
ATOM 899 C CA . ASP A 1 102 ? 6.013 31.215 6.577 1.00 20.34 101 ASP A CA 1
ATOM 900 C C . ASP A 1 102 ? 5.495 31.595 5.197 1.00 18.32 101 ASP A C 1
ATOM 901 O O . ASP A 1 102 ? 5.896 31.044 4.184 1.00 18.75 101 ASP A O 1
ATOM 906 N N . SER A 1 103 ? 4.608 32.583 5.219 1.00 19.90 102 SER A N 1
ATOM 907 C CA . SER A 1 103 ? 4.104 33.290 4.066 1.00 21.13 102 SER A CA 1
ATOM 908 C C . SER A 1 103 ? 3.062 32.563 3.236 1.00 19.41 102 SER A C 1
ATOM 909 O O . SER A 1 103 ? 2.671 33.064 2.179 1.00 21.66 102 SER A O 1
ATOM 912 N N . GLY A 1 104 ? 2.580 31.422 3.709 1.00 19.05 103 GLY A N 1
ATOM 913 C CA . GLY A 1 104 ? 1.524 30.703 2.989 1.00 17.15 103 GLY A CA 1
ATOM 914 C C . GLY A 1 104 ? 0.173 31.405 3.110 1.00 16.72 103 GLY A C 1
ATOM 915 O O . GLY A 1 104 ? -0.210 31.817 4.184 1.00 18.28 103 GLY A O 1
ATOM 916 N N . LEU A 1 105 ? -0.551 31.508 2.008 1.00 16.36 104 LEU A N 1
ATOM 917 C CA . LEU A 1 105 ? -1.881 32.126 2.037 1.00 16.53 104 LEU A CA 1
ATOM 918 C C . LEU A 1 105 ? -2.790 31.184 2.787 1.00 17.03 104 LEU A C 1
ATOM 919 O O . LEU A 1 105 ? -2.856 29.974 2.472 1.00 17.51 104 LEU A O 1
ATOM 924 N N . ARG A 1 106 ? -3.525 31.742 3.748 1.00 16.28 105 ARG A N 1
ATOM 925 C CA . ARG A 1 106 ? -4.487 30.971 4.559 1.00 15.92 105 ARG A CA 1
ATOM 926 C C . ARG A 1 106 ? -5.924 31.268 4.112 1.00 15.69 105 ARG A C 1
ATOM 927 O O . ARG A 1 106 ? -6.734 30.379 3.994 1.00 18.36 105 ARG A O 1
ATOM 935 N N A LEU A 1 107 ? -6.234 32.530 3.902 0.50 18.36 106 LEU A N 1
ATOM 936 N N B LEU A 1 107 ? -6.190 32.542 3.873 0.50 17.56 106 LEU A N 1
ATOM 937 C CA A LEU A 1 107 ? -7.558 32.878 3.378 0.50 19.81 106 LEU A CA 1
ATOM 938 C CA B LEU A 1 107 ? -7.548 33.036 3.590 0.50 18.68 106 LEU A CA 1
ATOM 939 C C A LEU A 1 107 ? -7.538 34.218 2.679 0.50 17.89 106 LEU A C 1
ATOM 940 C C B LEU A 1 107 ? -7.458 34.228 2.623 0.50 17.28 106 LEU A C 1
ATOM 941 O O A LEU A 1 107 ? -6.773 35.136 3.012 0.50 20.37 106 LEU A O 1
ATOM 942 O O B LEU A 1 107 ? -6.525 35.046 2.697 0.50 18.01 106 LEU A O 1
ATOM 951 N N . GLU A 1 108 ? -8.367 34.281 1.660 1.00 17.41 107 GLU A N 1
ATOM 952 C CA . GLU A 1 108 ? -8.536 35.476 0.885 1.00 17.45 107 GLU A CA 1
ATOM 953 C C . GLU A 1 108 ? -10.023 35.798 0.801 1.00 18.34 107 GLU A C 1
ATOM 954 O O . GLU A 1 108 ? -10.836 34.946 0.441 1.00 19.36 107 GLU A O 1
ATOM 960 N N A VAL A 1 109 ? -10.373 37.026 1.125 0.50 16.38 108 VAL A N 1
ATOM 961 N N B VAL A 1 109 ? -10.327 37.039 1.128 0.50 18.35 108 VAL A N 1
ATOM 962 C CA A VAL A 1 109 ? -11.778 37.432 1.192 0.50 15.06 108 VAL A CA 1
ATOM 963 C CA B VAL A 1 109 ? -11.686 37.539 1.248 0.50 18.13 108 VAL A CA 1
ATOM 964 C C A VAL A 1 109 ? -11.990 38.814 0.579 0.50 16.06 108 VAL A C 1
ATOM 965 C C B VAL A 1 109 ? -11.845 38.791 0.372 0.50 18.22 108 VAL A C 1
ATOM 966 O O A VAL A 1 109 ? -11.286 39.765 0.889 0.50 16.24 108 VAL A O 1
ATOM 967 O O B VAL A 1 109 ? -10.946 39.608 0.247 0.50 17.47 108 VAL A O 1
ATOM 974 N N . THR A 1 110 ? -12.974 38.868 -0.308 1.00 17.30 109 THR A N 1
ATOM 975 C CA . THR A 1 110 ? -13.439 40.119 -0.941 1.00 16.01 109 THR A CA 1
ATOM 976 C C . THR A 1 110 ? -14.758 40.433 -0.230 1.00 17.48 109 THR A C 1
ATOM 977 O O . THR A 1 110 ? -15.635 39.579 -0.139 1.00 20.37 109 THR A O 1
ATOM 981 N N . GLN A 1 111 ? -14.847 41.650 0.293 1.00 16.71 110 GLN A N 1
ATOM 982 C CA . GLN A 1 111 ? -15.923 42.056 1.154 1.00 17.73 110 GLN A CA 1
ATOM 983 C C . GLN A 1 111 ? -16.417 43.425 0.749 1.00 17.83 110 GLN A C 1
ATOM 984 O O . GLN A 1 111 ? -15.635 44.357 0.642 1.00 16.68 110 GLN A O 1
ATOM 990 N N . ARG A 1 112 ? -17.717 43.526 0.496 1.00 17.96 111 ARG A N 1
ATOM 991 C CA . ARG A 1 112 ? -18.383 44.794 0.218 1.00 18.98 111 ARG A CA 1
ATOM 992 C C . ARG A 1 112 ? -19.168 45.239 1.443 1.00 18.39 111 ARG A C 1
ATOM 993 O O . ARG A 1 112 ? -20.012 44.503 2.000 1.00 18.55 111 ARG A O 1
ATOM 1001 N N . LEU A 1 113 ? -18.851 46.454 1.870 1.00 17.76 112 LEU A N 1
ATOM 1002 C CA . LEU A 1 113 ? -19.521 47.103 3.003 1.00 16.09 112 LEU A CA 1
ATOM 1003 C C . LEU A 1 113 ? -20.222 48.367 2.548 1.00 17.86 112 LEU A C 1
ATOM 1004 O O . LEU A 1 113 ? -19.857 48.990 1.553 1.00 18.28 112 LEU A O 1
ATOM 1009 N N A VAL A 1 114 ? -21.236 48.754 3.308 0.50 16.03 113 VAL A N 1
ATOM 1010 N N B VAL A 1 114 ? -21.223 48.766 3.311 0.50 16.58 113 VAL A N 1
ATOM 1011 C CA A VAL A 1 114 ? -22.039 49.941 3.005 0.50 16.75 113 VAL A CA 1
ATOM 1012 C CA B VAL A 1 114 ? -22.001 49.957 2.991 0.50 18.02 113 VAL A CA 1
ATOM 1013 C C A VAL A 1 114 ? -22.170 50.823 4.231 0.50 18.10 113 VAL A C 1
ATOM 1014 C C B VAL A 1 114 ? -22.166 50.826 4.219 0.50 18.62 113 VAL A C 1
ATOM 1015 O O A VAL A 1 114 ? -22.488 50.357 5.325 0.50 19.63 113 VAL A O 1
ATOM 1016 O O B VAL A 1 114 ? -22.506 50.359 5.299 0.50 19.92 113 VAL A O 1
ATOM 1023 N N . CYS A 1 115 ? -21.919 52.113 4.038 1.00 18.93 114 CYS A N 1
ATOM 1024 C CA . CYS A 1 115 ? -22.065 53.085 5.127 1.00 17.84 114 CYS A CA 1
ATOM 1025 C C . CYS A 1 115 ? -23.548 53.376 5.319 1.00 17.45 114 CYS A C 1
ATOM 1026 O O . CYS A 1 115 ? -24.280 53.650 4.344 1.00 17.53 114 CYS A O 1
ATOM 1029 N N . VAL A 1 116 ? -23.988 53.303 6.569 1.00 18.30 115 VAL A N 1
ATOM 1030 C CA . VAL A 1 116 ? -25.417 53.481 6.865 1.00 17.88 115 VAL A CA 1
ATOM 1031 C C . VAL A 1 116 ? -25.627 54.350 8.091 1.00 21.16 115 VAL A C 1
ATOM 1032 O O . VAL A 1 116 ? -24.753 54.482 8.932 1.00 18.73 115 VAL A O 1
ATOM 1036 N N A ASP A 1 117 ? -26.811 54.958 8.146 0.50 21.60 116 ASP A N 1
ATOM 1037 N N B ASP A 1 117 ? -26.817 54.938 8.177 0.50 21.54 116 ASP A N 1
ATOM 1038 C CA A ASP A 1 117 ? -27.363 55.522 9.371 0.50 24.95 116 ASP A CA 1
ATOM 1039 C CA B ASP A 1 117 ? -27.290 55.654 9.363 0.50 24.83 116 ASP A CA 1
ATOM 1040 C C A ASP A 1 117 ? -27.865 54.401 10.202 0.50 27.58 116 ASP A C 1
ATOM 1041 C C B ASP A 1 117 ? -28.043 54.656 10.232 0.50 26.38 116 ASP A C 1
ATOM 1042 O O A ASP A 1 117 ? -28.477 53.461 9.695 0.50 29.52 116 ASP A O 1
ATOM 1043 O O B ASP A 1 117 ? -29.022 54.084 9.760 0.50 25.73 116 ASP A O 1
ATOM 1052 N N . THR A 1 118 ? -27.622 54.480 11.492 1.00 26.69 117 THR A N 1
ATOM 1053 C CA . THR A 1 118 ? -28.151 53.402 12.358 1.00 30.30 117 THR A CA 1
ATOM 1054 C C . THR A 1 118 ? -29.445 53.788 13.070 1.00 37.16 117 THR A C 1
ATOM 1055 O O . THR A 1 118 ? -30.044 52.978 13.782 1.00 38.89 117 THR A O 1
ATOM 1059 N N . ASP A 1 119 ? -29.839 55.032 12.876 1.00 41.48 118 ASP A N 1
ATOM 1060 C CA . ASP A 1 119 ? -31.065 55.572 13.465 1.00 48.33 118 ASP A CA 1
ATOM 1061 C C . ASP A 1 119 ? -31.987 56.103 12.374 1.00 52.61 118 ASP A C 1
ATOM 1062 O O . ASP A 1 119 ? -31.948 57.304 12.097 1.00 56.10 118 ASP A O 1
ATOM 1064 N N . LYS A 1 120 ? -32.749 55.244 11.686 1.00 55.32 119 LYS A N 1
ATOM 1065 C CA . LYS A 1 120 ? -32.552 53.789 11.658 1.00 52.31 119 LYS A CA 1
ATOM 1066 C C . LYS A 1 120 ? -32.098 53.438 10.257 1.00 50.48 119 LYS A C 1
ATOM 1067 O O . LYS A 1 120 ? -31.969 54.322 9.401 1.00 44.81 119 LYS A O 1
ATOM 1069 N N . ILE A 1 121 ? -31.862 52.146 10.030 1.00 50.67 120 ILE A N 1
ATOM 1070 C CA . ILE A 1 121 ? -30.920 51.716 8.981 1.00 49.96 120 ILE A CA 1
ATOM 1071 C C . ILE A 1 121 ? -31.345 52.385 7.657 1.00 48.69 120 ILE A C 1
ATOM 1072 O O . ILE A 1 121 ? -32.544 52.487 7.345 1.00 48.28 120 ILE A O 1
ATOM 1077 N N . ALA A 1 122 ? -30.350 52.905 6.941 1.00 41.69 121 ALA A N 1
ATOM 1078 C CA . ALA A 1 122 ? -30.544 53.624 5.670 1.00 37.37 121 ALA A CA 1
ATOM 1079 C C . ALA A 1 122 ? -29.177 54.003 5.146 1.00 33.26 121 ALA A C 1
ATOM 1080 O O . ALA A 1 122 ? -28.405 54.579 5.901 1.00 28.21 121 ALA A O 1
ATOM 1082 N N . PRO A 1 123 ? -28.872 53.708 3.856 1.00 31.06 122 PRO A N 1
ATOM 1083 C CA . PRO A 1 123 ? -27.522 54.046 3.412 1.00 27.92 122 PRO A CA 1
ATOM 1084 C C . PRO A 1 123 ? -27.280 55.538 3.450 1.00 26.80 122 PRO A C 1
ATOM 1085 O O . PRO A 1 123 ? -28.205 56.340 3.331 1.00 25.82 122 PRO A O 1
ATOM 1089 N N . ARG A 1 124 ? -26.022 55.879 3.643 1.00 26.01 123 ARG A N 1
ATOM 1090 C CA . ARG A 1 124 ? -25.559 57.261 3.602 1.00 24.12 123 ARG A CA 1
ATOM 1091 C C . ARG A 1 124 ? -24.161 57.324 3.002 1.00 23.03 123 ARG A C 1
ATOM 1092 O O . ARG A 1 124 ? -23.452 56.326 2.947 1.00 21.47 123 ARG A O 1
ATOM 1100 N N . PRO A 1 125 ? -23.762 58.488 2.494 1.00 25.40 124 PRO A N 1
ATOM 1101 C CA . PRO A 1 125 ? -22.387 58.583 2.013 1.00 24.82 124 PRO A CA 1
ATOM 1102 C C . PRO A 1 125 ? -21.361 58.505 3.143 1.00 23.93 124 PRO A C 1
ATOM 1103 O O . PRO A 1 125 ? -21.603 58.901 4.275 1.00 22.20 124 PRO A O 1
ATOM 1107 N N . LEU A 1 126 ? -20.211 57.946 2.811 1.00 20.99 125 LEU A N 1
ATOM 1108 C CA . LEU A 1 126 ? -19.060 58.042 3.666 1.00 20.20 125 LEU A CA 1
ATOM 1109 C C . LEU A 1 126 ? -18.687 59.502 3.936 1.00 21.94 125 LEU A C 1
ATOM 1110 O O . LEU A 1 126 ? -18.853 60.365 3.064 1.00 20.82 125 LEU A O 1
ATOM 1115 N N . PRO A 1 127 ? -18.176 59.785 5.152 1.00 22.03 126 PRO A N 1
ATOM 1116 C CA . PRO A 1 127 ? -17.623 61.121 5.377 1.00 22.99 126 PRO A CA 1
ATOM 1117 C C . PRO A 1 127 ? -16.584 61.444 4.329 1.00 22.98 126 PRO A C 1
ATOM 1118 O O . PRO A 1 127 ? -15.801 60.595 3.926 1.00 20.59 126 PRO A O 1
ATOM 1122 N N . ASP A 1 128 ? -16.549 62.692 3.888 1.00 22.35 127 ASP A N 1
ATOM 1123 C CA . ASP A 1 128 ? -15.617 63.046 2.817 1.00 20.85 127 ASP A CA 1
ATOM 1124 C C . ASP A 1 128 ? -14.142 62.655 3.081 1.00 20.64 127 ASP A C 1
ATOM 1125 O O . ASP A 1 128 ? -13.481 62.083 2.220 1.00 20.81 127 ASP A O 1
ATOM 1130 N N . PRO A 1 129 ? -13.618 62.957 4.269 1.00 21.81 128 PRO A N 1
ATOM 1131 C CA . PRO A 1 129 ? -12.213 62.654 4.546 1.00 23.63 128 PRO A CA 1
ATOM 1132 C C . PRO A 1 129 ? -11.944 61.157 4.606 1.00 21.15 128 PRO A C 1
ATOM 1133 O O . PRO A 1 129 ? -10.838 60.700 4.320 1.00 20.91 128 PRO A O 1
ATOM 1137 N N . VAL A 1 130 ? -12.963 60.411 4.991 1.00 19.84 129 VAL A N 1
ATOM 1138 C CA . VAL A 1 130 ? -12.830 58.963 5.062 1.00 19.13 129 VAL A CA 1
ATOM 1139 C C . VAL A 1 130 ? -12.720 58.419 3.642 1.00 19.19 129 VAL A C 1
ATOM 1140 O O . VAL A 1 130 ? -11.853 57.624 3.321 1.00 18.99 129 VAL A O 1
ATOM 1144 N N A ARG A 1 131 ? -13.613 58.880 2.779 0.50 20.80 130 ARG A N 1
ATOM 1145 N N B ARG A 1 131 ? -13.622 58.863 2.778 0.50 20.09 130 ARG A N 1
ATOM 1146 C CA A ARG A 1 131 ? -13.610 58.437 1.393 0.50 22.15 130 ARG A CA 1
ATOM 1147 C CA B ARG A 1 131 ? -13.572 58.429 1.393 0.50 20.96 130 ARG A CA 1
ATOM 1148 C C A ARG A 1 131 ? -12.290 58.812 0.704 0.50 22.88 130 ARG A C 1
ATOM 1149 C C B ARG A 1 131 ? -12.211 58.765 0.795 0.50 21.70 130 ARG A C 1
ATOM 1150 O O A ARG A 1 131 ? -11.755 58.055 -0.096 0.50 22.60 130 ARG A O 1
ATOM 1151 O O B ARG A 1 131 ? -11.557 57.941 0.165 0.50 19.75 130 ARG A O 1
ATOM 1166 N N . GLN A 1 132 ? -11.777 59.991 1.035 1.00 24.05 131 GLN A N 1
ATOM 1167 C CA . GLN A 1 132 ? -10.480 60.438 0.531 1.00 25.53 131 GLN A CA 1
ATOM 1168 C C . GLN A 1 132 ? -9.341 59.536 0.999 1.00 23.80 131 GLN A C 1
ATOM 1169 O O . GLN A 1 132 ? -8.439 59.182 0.225 1.00 23.86 131 GLN A O 1
ATOM 1175 N N . ALA A 1 133 ? -9.380 59.163 2.270 1.00 22.76 132 ALA A N 1
ATOM 1176 C CA . ALA A 1 133 ? -8.352 58.282 2.813 1.00 20.52 132 ALA A CA 1
ATOM 1177 C C . ALA A 1 133 ? -8.429 56.889 2.171 1.00 22.06 132 ALA A C 1
ATOM 1178 O O . ALA A 1 133 ? -7.402 56.305 1.803 1.00 25.35 132 ALA A O 1
ATOM 1188 N N . ALA A 1 135 ? -9.411 56.170 -0.806 1.00 26.12 134 ALA A N 1
ATOM 1189 C CA . ALA A 1 135 ? -8.948 56.295 -2.216 1.00 28.65 134 ALA A CA 1
ATOM 1190 C C . ALA A 1 135 ? -7.438 55.941 -2.385 1.00 31.46 134 ALA A C 1
ATOM 1191 O O . ALA A 1 135 ? -7.000 55.390 -3.409 1.00 29.27 134 ALA A O 1
ATOM 1193 N N . THR A 1 136 ? -6.650 56.171 -1.353 1.00 30.61 135 THR A N 1
ATOM 1194 C CA . THR A 1 136 ? -5.209 55.888 -1.439 1.00 32.22 135 THR A CA 1
ATOM 1195 C C . THR A 1 136 ? -4.891 54.349 -1.468 1.00 34.32 135 THR A C 1
ATOM 1196 O O . THR A 1 136 ? -3.776 53.917 -1.839 1.00 34.09 135 THR A O 1
ATOM 1200 N N . TYR A 1 137 ? -5.872 53.543 -1.086 1.00 29.06 136 TYR A N 1
ATOM 1201 C CA . TYR A 1 137 ? -5.689 52.087 -0.916 1.00 25.82 136 TYR A CA 1
ATOM 1202 C C . TYR A 1 137 ? -6.129 51.268 -2.117 1.00 30.44 136 TYR A C 1
ATOM 1203 O O . TYR A 1 137 ? -6.004 49.977 -2.137 1.00 27.47 136 TYR A O 1
ATOM 1212 N N . VAL A 1 138 ? -6.602 52.029 -3.104 1.00 28.98 137 VAL A N 1
ATOM 1213 C CA . VAL A 1 138 ? -7.329 51.472 -4.253 1.00 30.44 137 VAL A CA 1
ATOM 1214 C C . VAL A 1 138 ? -6.305 50.830 -5.174 1.00 32.62 137 VAL A C 1
ATOM 1215 O O . VAL A 1 138 ? -5.325 51.459 -5.575 1.00 31.62 137 VAL A O 1
ATOM 1219 N N . ASP A 1 139 ? -6.528 49.555 -5.463 1.00 33.05 138 ASP A N 1
ATOM 1220 C CA . ASP A 1 139 ? -5.706 48.818 -6.417 1.00 35.91 138 ASP A CA 1
ATOM 1221 C C . ASP A 1 139 ? -6.568 48.500 -7.646 1.00 36.30 138 ASP A C 1
ATOM 1222 O O . ASP A 1 139 ? -7.391 47.566 -7.647 1.00 32.27 138 ASP A O 1
ATOM 1227 N N . GLU A 1 140 ? -6.390 49.319 -8.682 1.00 38.78 139 GLU A N 1
ATOM 1228 C CA . GLU A 1 140 ? -7.256 49.247 -9.879 1.00 40.55 139 GLU A CA 1
ATOM 1229 C C . GLU A 1 140 ? -7.144 47.925 -10.659 1.00 42.29 139 GLU A C 1
ATOM 1230 O O . GLU A 1 140 ? -7.979 47.630 -11.518 1.00 42.85 139 GLU A O 1
ATOM 1233 N N . THR A 1 141 ? -6.133 47.121 -10.331 1.00 42.50 140 THR A N 1
ATOM 1234 C CA . THR A 1 141 ? -5.989 45.786 -10.943 1.00 42.68 140 THR A CA 1
ATOM 1235 C C . THR A 1 141 ? -6.978 44.759 -10.381 1.00 45.02 140 THR A C 1
ATOM 1236 O O . THR A 1 141 ? -7.234 43.720 -10.994 1.00 46.31 140 THR A O 1
ATOM 1240 N N . LEU A 1 142 ? -7.529 45.047 -9.206 1.00 45.32 141 LEU A N 1
ATOM 1241 C CA . LEU A 1 142 ? -8.263 44.023 -8.451 1.00 45.79 141 LEU A CA 1
ATOM 1242 C C . LEU A 1 142 ? -9.666 43.742 -8.987 1.00 48.89 141 LEU A C 1
ATOM 1243 O O . LEU A 1 142 ? -10.128 42.603 -8.938 1.00 49.99 141 LEU A O 1
ATOM 1248 N N . ALA A 1 143 ? -10.339 44.781 -9.477 1.00 52.87 142 ALA A N 1
ATOM 1249 C CA . ALA A 1 143 ? -11.712 44.652 -10.005 1.00 55.83 142 ALA A CA 1
ATOM 1250 C C . ALA A 1 143 ? -11.686 44.456 -11.518 1.00 57.87 142 ALA A C 1
ATOM 1251 O O . ALA A 1 143 ? -10.927 45.128 -12.229 1.00 59.80 142 ALA A O 1
ATOM 1253 N N . GLY B 1 1 ? -38.660 18.182 -10.075 1.00 28.55 0 GLY B N 1
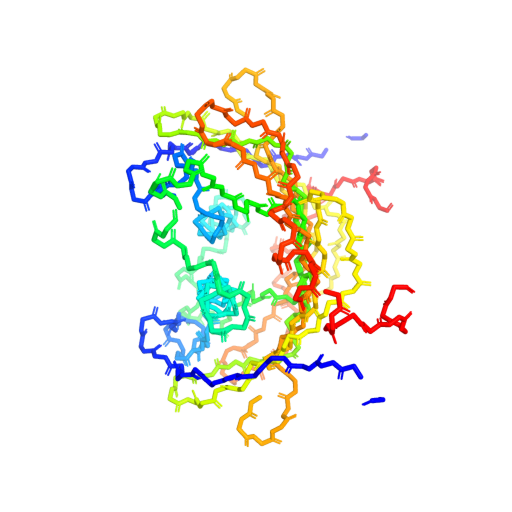ATOM 1254 C CA . GLY B 1 1 ? -38.580 16.746 -9.676 1.00 29.03 0 GLY B CA 1
ATOM 1255 C C . GLY B 1 1 ? -38.630 16.640 -8.153 1.00 25.41 0 GLY B C 1
ATOM 1256 O O . GLY B 1 1 ? -38.649 17.656 -7.472 1.00 19.13 0 GLY B O 1
ATOM 1262 N N . THR B 1 3 ? -37.214 15.968 -4.403 1.00 23.73 2 THR B N 1
ATOM 1263 C CA . THR B 1 3 ? -36.102 16.442 -3.716 1.00 23.75 2 THR B CA 1
ATOM 1264 C C . THR B 1 3 ? -36.463 16.508 -2.179 1.00 21.78 2 THR B C 1
ATOM 1265 O O . THR B 1 3 ? -37.475 15.968 -1.704 1.00 17.49 2 THR B O 1
ATOM 1269 N N . ALA B 1 4 ? -35.622 17.216 -1.447 1.00 21.75 3 ALA B N 1
ATOM 1270 C CA . ALA B 1 4 ? -35.863 17.560 -0.033 1.00 19.81 3 ALA B CA 1
ATOM 1271 C C . ALA B 1 4 ? -35.189 18.881 0.239 1.00 18.16 3 ALA B C 1
ATOM 1272 O O . ALA B 1 4 ? -34.201 19.197 -0.384 1.00 18.99 3 ALA B O 1
ATOM 1274 N N . VAL B 1 5 ? -35.744 19.657 1.170 1.00 16.68 4 VAL B N 1
ATOM 1275 C CA . VAL B 1 5 ? -35.118 20.864 1.663 1.00 17.12 4 VAL B CA 1
ATOM 1276 C C . VAL B 1 5 ? -35.075 20.744 3.186 1.00 18.67 4 VAL B C 1
ATOM 1277 O O . VAL B 1 5 ? -36.096 20.481 3.802 1.00 20.31 4 VAL B O 1
ATOM 1281 N N . PHE B 1 6 ? -33.893 20.933 3.776 1.00 15.67 5 PHE B N 1
ATOM 1282 C CA . PHE B 1 6 ? -33.741 20.821 5.229 1.00 16.89 5 PHE B CA 1
ATOM 1283 C C . PHE B 1 6 ? -34.042 22.191 5.796 1.00 17.14 5 PHE B C 1
ATOM 1284 O O . PHE B 1 6 ? -33.549 23.168 5.272 1.00 18.36 5 PHE B O 1
ATOM 1292 N N . ARG B 1 7 ? -34.915 22.267 6.797 1.00 16.80 6 ARG B N 1
ATOM 1293 C CA . ARG B 1 7 ? -35.345 23.539 7.328 1.00 17.53 6 ARG B CA 1
ATOM 1294 C C . ARG B 1 7 ? -35.553 23.493 8.826 1.00 19.16 6 ARG B C 1
ATOM 1295 O O . ARG B 1 7 ? -36.114 22.542 9.354 1.00 18.61 6 ARG B O 1
ATOM 1303 N N . ASN B 1 8 ? -35.134 24.535 9.499 1.00 17.64 7 ASN B N 1
ATOM 1304 C CA . ASN B 1 8 ? -35.432 24.714 10.923 1.00 16.12 7 ASN B CA 1
ATOM 1305 C C . ASN B 1 8 ? -35.358 26.200 11.280 1.00 18.84 7 ASN B C 1
ATOM 1306 O O . ASN B 1 8 ? -35.229 27.017 10.391 1.00 19.86 7 ASN B O 1
ATOM 1311 N N . THR B 1 9 ? -35.568 26.520 12.552 1.00 19.10 8 THR B N 1
ATOM 1312 C CA . THR B 1 9 ? -35.623 27.933 12.953 1.00 19.22 8 THR B CA 1
ATOM 1313 C C . THR B 1 9 ? -34.563 28.193 13.986 1.00 18.86 8 THR B C 1
ATOM 1314 O O . THR B 1 9 ? -34.022 27.284 14.642 1.00 19.16 8 THR B O 1
ATOM 1318 N N . VAL B 1 10 ? -34.253 29.472 14.115 1.00 18.82 9 VAL B N 1
ATOM 1319 C CA . VAL B 1 10 ? -33.318 29.990 15.118 1.00 19.28 9 VAL B CA 1
ATOM 1320 C C . VAL B 1 10 ? -33.767 31.368 15.596 1.00 18.65 9 VAL B C 1
ATOM 1321 O O . VAL B 1 10 ? -34.137 32.234 14.801 1.00 18.62 9 VAL B O 1
ATOM 1325 N N . LEU B 1 11 ? -33.736 31.525 16.919 1.00 18.37 10 LEU B N 1
ATOM 1326 C CA . LEU B 1 11 ? -34.021 32.819 17.585 1.00 14.89 10 LEU B CA 1
ATOM 1327 C C . LEU B 1 11 ? -32.772 33.719 17.602 1.00 17.48 10 LEU B C 1
ATOM 1328 O O . LEU B 1 11 ? -31.653 33.299 17.951 1.00 18.57 10 LEU B O 1
ATOM 1333 N N . VAL B 1 12 ? -32.978 34.965 17.210 1.00 17.03 11 VAL B N 1
ATOM 1334 C CA . VAL B 1 12 ? -31.933 35.979 17.268 1.00 19.83 11 VAL B CA 1
ATOM 1335 C C . VAL B 1 12 ? -31.883 36.465 18.732 1.00 16.36 11 VAL B C 1
ATOM 1336 O O . VAL B 1 12 ? -32.887 36.961 19.304 1.00 16.40 11 VAL B O 1
ATOM 1340 N N . ARG B 1 13 ? -30.721 36.274 19.333 1.00 18.46 12 ARG B N 1
ATOM 1341 C CA . ARG B 1 13 ? -30.470 36.484 20.755 1.00 18.83 12 ARG B CA 1
ATOM 1342 C C . ARG B 1 13 ? -29.550 37.664 21.035 1.00 20.12 12 ARG B C 1
ATOM 1343 O O . ARG B 1 13 ? -28.828 38.127 20.181 1.00 18.45 12 ARG B O 1
ATOM 1351 N N . PHE B 1 14 ? -29.554 38.070 22.288 1.00 19.56 13 PHE B N 1
ATOM 1352 C CA . PHE B 1 14 ? -28.718 39.152 22.772 1.00 17.17 13 PHE B CA 1
ATOM 1353 C C . PHE B 1 14 ? -27.248 38.953 22.414 1.00 17.30 13 PHE B C 1
ATOM 1354 O O . PHE B 1 14 ? -26.533 39.874 22.028 1.00 18.08 13 PHE B O 1
ATOM 1362 N N . LYS B 1 15 ? -26.807 37.726 22.510 1.00 15.71 14 LYS B N 1
ATOM 1363 C CA . LYS B 1 15 ? -25.392 37.399 22.230 1.00 18.15 14 LYS B CA 1
ATOM 1364 C C . LYS B 1 15 ? -25.006 37.640 20.771 1.00 20.47 14 LYS B C 1
ATOM 1365 O O . LYS B 1 15 ? -23.828 37.768 20.450 1.00 22.17 14 LYS B O 1
ATOM 1371 N N . HIS B 1 16 ? -26.009 37.664 19.895 1.00 17.10 15 HIS B N 1
ATOM 1372 C CA . HIS B 1 16 ? -25.794 37.830 18.448 1.00 19.39 15 HIS B CA 1
ATOM 1373 C C . HIS B 1 16 ? -25.699 39.282 17.961 1.00 21.50 15 HIS B C 1
ATOM 1374 O O . HIS B 1 16 ? -25.318 39.507 16.807 1.00 21.45 15 HIS B O 1
ATOM 1381 N N . CYS B 1 17 ? -26.186 40.210 18.762 1.00 18.94 16 CYS B N 1
ATOM 1382 C CA . CYS B 1 17 ? -26.478 41.593 18.328 1.00 19.20 16 CYS B CA 1
ATOM 1383 C C . CYS B 1 17 ? -25.446 42.605 18.818 1.00 19.85 16 CYS B C 1
ATOM 1384 O O . CYS B 1 17 ? -24.962 42.552 19.972 1.00 20.29 16 CYS B O 1
ATOM 1387 N N . ASP B 1 18 ? -25.208 43.607 17.977 1.00 16.69 17 ASP B N 1
ATOM 1388 C CA . ASP B 1 18 ? -24.098 44.545 18.130 1.00 21.72 17 ASP B CA 1
ATOM 1389 C C . ASP B 1 18 ? -24.514 45.987 18.329 1.00 25.76 17 ASP B C 1
ATOM 1390 O O . ASP B 1 18 ? -25.672 46.272 18.424 1.00 31.36 17 ASP B O 1
ATOM 1395 N N . ALA B 1 19 ? -23.507 46.866 18.331 1.00 24.54 18 ALA B N 1
ATOM 1396 C CA . ALA B 1 19 ? -23.666 48.332 18.502 1.00 22.79 18 ALA B CA 1
ATOM 1397 C C . ALA B 1 19 ? -24.260 49.121 17.286 1.00 22.48 18 ALA B C 1
ATOM 1398 O O . ALA B 1 19 ? -24.548 50.317 17.387 1.00 24.98 18 ALA B O 1
ATOM 1400 N N . ALA B 1 20 ? -24.410 48.452 16.163 1.00 23.76 19 ALA B N 1
ATOM 1401 C CA . ALA B 1 20 ? -25.211 48.962 15.013 1.00 25.02 19 ALA B CA 1
ATOM 1402 C C . ALA B 1 20 ? -26.700 48.609 15.168 1.00 26.46 19 ALA B C 1
ATOM 1403 O O . ALA B 1 20 ? -27.565 49.075 14.379 1.00 28.72 19 ALA B O 1
ATOM 1405 N N . GLY B 1 21 ? -26.994 47.789 16.177 1.00 25.33 20 GLY B N 1
ATOM 1406 C CA . GLY B 1 21 ? -28.354 47.345 16.494 1.00 26.51 20 GLY B CA 1
ATOM 1407 C C . GLY B 1 21 ? -28.921 46.199 15.664 1.00 27.27 20 GLY B C 1
ATOM 1408 O O . GLY B 1 21 ? -30.152 46.009 15.556 1.00 26.55 20 GLY B O 1
ATOM 1409 N N . ILE B 1 22 ? -28.031 45.443 15.038 1.00 25.07 21 ILE B N 1
ATOM 1410 C CA . ILE B 1 22 ? -28.419 44.301 14.267 1.00 20.76 21 ILE B CA 1
ATOM 1411 C C . ILE B 1 22 ? -27.537 43.060 14.632 1.00 20.74 21 ILE B C 1
ATOM 1412 O O . ILE B 1 22 ? -26.626 43.138 15.471 1.00 19.01 21 ILE B O 1
ATOM 1417 N N . VAL B 1 23 ? -27.805 41.943 13.958 1.00 18.17 22 VAL B N 1
ATOM 1418 C CA . VAL B 1 23 ? -26.955 40.736 14.083 1.00 18.30 22 VAL B CA 1
ATOM 1419 C C . VAL B 1 23 ? -25.588 41.116 13.545 1.00 22.00 22 VAL B C 1
ATOM 1420 O O . VAL B 1 23 ? -25.467 41.727 12.484 1.00 23.50 22 VAL B O 1
ATOM 1424 N N . PHE B 1 24 ? -24.570 40.760 14.316 1.00 18.82 23 PHE B N 1
ATOM 1425 C CA . PHE B 1 24 ? -23.144 40.993 13.984 1.00 18.90 23 PHE B CA 1
ATOM 1426 C C . PHE B 1 24 ? -22.747 39.851 13.053 1.00 18.21 23 PHE B C 1
ATOM 1427 O O . PHE B 1 24 ? -22.913 38.686 13.370 1.00 18.67 23 PHE B O 1
ATOM 1435 N N . TYR B 1 25 ? -22.213 40.161 11.882 1.00 19.31 24 TYR B N 1
ATOM 1436 C CA . TYR B 1 25 ? -22.145 39.152 10.842 1.00 19.68 24 TYR B CA 1
ATOM 1437 C C . TYR B 1 25 ? -21.431 37.839 11.159 1.00 18.72 24 TYR B C 1
ATOM 1438 O O . TYR B 1 25 ? -21.935 36.809 10.757 1.00 20.74 24 TYR B O 1
ATOM 1447 N N . PRO B 1 26 ? -20.300 37.841 11.922 1.00 18.84 25 PRO B N 1
ATOM 1448 C CA . PRO B 1 26 ? -19.699 36.526 12.273 1.00 18.52 25 PRO B CA 1
ATOM 1449 C C . PRO B 1 26 ? -20.696 35.601 12.995 1.00 19.44 25 PRO B C 1
ATOM 1450 O O . PRO B 1 26 ? -20.577 34.377 12.943 1.00 21.66 25 PRO B O 1
ATOM 1454 N N . ARG B 1 27 ? -21.657 36.210 13.714 1.00 17.74 26 ARG B N 1
ATOM 1455 C CA . ARG B 1 27 ? -22.656 35.447 14.468 1.00 18.63 26 ARG B CA 1
ATOM 1456 C C . ARG B 1 27 ? -23.602 34.666 13.524 1.00 19.67 26 ARG B C 1
ATOM 1457 O O . ARG B 1 27 ? -24.063 33.575 13.849 1.00 18.63 26 ARG B O 1
ATOM 1465 N N . TYR B 1 28 ? -23.870 35.225 12.342 1.00 18.40 27 TYR B N 1
ATOM 1466 C CA . TYR B 1 28 ? -24.615 34.502 11.330 1.00 19.83 27 TYR B CA 1
ATOM 1467 C C . TYR B 1 28 ? -23.887 33.239 10.977 1.00 18.91 27 TYR B C 1
ATOM 1468 O O . TYR B 1 28 ? -24.496 32.217 10.701 1.00 18.22 27 TYR B O 1
ATOM 1477 N N . PHE B 1 29 ? -22.545 33.307 10.942 1.00 19.26 28 PHE B N 1
ATOM 1478 C CA . PHE B 1 29 ? -21.743 32.119 10.581 1.00 18.08 28 PHE B CA 1
ATOM 1479 C C . PHE B 1 29 ? -21.718 31.019 11.661 1.00 18.24 28 PHE B C 1
ATOM 1480 O O . PHE B 1 29 ? -21.623 29.824 11.356 1.00 19.80 28 PHE B O 1
ATOM 1488 N N A GLU B 1 30 ? -21.875 31.409 12.920 0.50 19.67 29 GLU B N 1
ATOM 1489 N N B GLU B 1 30 ? -21.827 31.444 12.917 0.50 19.90 29 GLU B N 1
ATOM 1490 C CA A GLU B 1 30 ? -22.089 30.426 13.979 0.50 18.27 29 GLU B CA 1
ATOM 1491 C CA B GLU B 1 30 ? -22.057 30.527 14.024 0.50 18.73 29 GLU B CA 1
ATOM 1492 C C A GLU B 1 30 ? -23.495 29.797 13.813 0.50 17.35 29 GLU B C 1
ATOM 1493 C C B GLU B 1 30 ? -23.369 29.775 13.735 0.50 17.12 29 GLU B C 1
ATOM 1494 O O A GLU B 1 30 ? -23.693 28.597 14.063 0.50 17.57 29 GLU B O 1
ATOM 1495 O O B GLU B 1 30 ? -23.419 28.534 13.719 0.50 16.18 29 GLU B O 1
ATOM 1522 N N . LEU B 1 32 ? -24.948 29.435 10.956 1.00 19.09 31 LEU B N 1
ATOM 1523 C CA . LEU B 1 32 ? -24.797 28.600 9.744 1.00 18.38 31 LEU B CA 1
ATOM 1524 C C . LEU B 1 32 ? -24.185 27.257 10.130 1.00 19.30 31 LEU B C 1
ATOM 1525 O O . LEU B 1 32 ? -24.696 26.188 9.772 1.00 19.34 31 LEU B O 1
ATOM 1530 N N . ASN B 1 33 ? -23.111 27.300 10.900 1.00 19.13 32 ASN B N 1
ATOM 1531 C CA . ASN B 1 33 ? -22.447 26.075 11.297 1.00 18.61 32 ASN B CA 1
ATOM 1532 C C . ASN B 1 33 ? -23.349 25.191 12.115 1.00 18.24 32 ASN B C 1
ATOM 1533 O O . ASN B 1 33 ? -23.360 23.977 11.959 1.00 18.41 32 ASN B O 1
ATOM 1538 N N . ASP B 1 34 ? -24.118 25.804 13.010 1.00 19.14 33 ASP B N 1
ATOM 1539 C CA . ASP B 1 34 ? -25.084 25.061 13.810 1.00 19.21 33 ASP B CA 1
ATOM 1540 C C . ASP B 1 34 ? -26.102 24.336 12.929 1.00 18.76 33 ASP B C 1
ATOM 1541 O O . ASP B 1 34 ? -26.500 23.220 13.199 1.00 17.37 33 ASP B O 1
ATOM 1546 N N . PHE B 1 35 ? -26.504 25.009 11.863 1.00 16.89 34 PHE B N 1
ATOM 1547 C CA . PHE B 1 35 ? -27.474 24.460 10.925 1.00 17.64 34 PHE B CA 1
ATOM 1548 C C . PHE B 1 35 ? -26.907 23.246 10.143 1.00 18.22 34 PHE B C 1
ATOM 1549 O O . PHE B 1 35 ? -27.586 22.216 9.972 1.00 17.07 34 PHE B O 1
ATOM 1557 N N A ILE B 1 36 ? -25.656 23.362 9.689 0.50 16.70 35 ILE B N 1
ATOM 1558 N N B ILE B 1 36 ? -25.666 23.356 9.684 0.50 17.17 35 ILE B N 1
ATOM 1559 C CA A ILE B 1 36 ? -24.961 22.271 8.993 0.50 18.91 35 ILE B CA 1
ATOM 1560 C CA B ILE B 1 36 ? -25.018 22.250 8.989 0.50 19.70 35 ILE B CA 1
ATOM 1561 C C A ILE B 1 36 ? -24.821 21.087 9.948 0.50 17.71 35 ILE B C 1
ATOM 1562 C C B ILE B 1 36 ? -24.835 21.080 9.953 0.50 18.15 35 ILE B C 1
ATOM 1563 O O A ILE B 1 36 ? -25.030 19.933 9.595 0.50 17.49 35 ILE B O 1
ATOM 1564 O O B ILE B 1 36 ? -25.040 19.925 9.608 0.50 17.68 35 ILE B O 1
ATOM 1573 N N . GLU B 1 37 ? -24.491 21.401 11.191 1.00 17.43 36 GLU B N 1
ATOM 1574 C CA . GLU B 1 37 ? -24.385 20.403 12.269 1.00 17.23 36 GLU B CA 1
ATOM 1575 C C . GLU B 1 37 ? -25.717 19.656 12.425 1.00 15.97 36 GLU B C 1
ATOM 1576 O O . GLU B 1 37 ? -25.775 18.425 12.574 1.00 17.57 36 GLU B O 1
ATOM 1582 N N . ASP B 1 38 ? -26.801 20.418 12.437 1.00 16.04 37 ASP B N 1
ATOM 1583 C CA . ASP B 1 38 ? -28.158 19.860 12.527 1.00 16.09 37 ASP B CA 1
ATOM 1584 C C . ASP B 1 38 ? -28.466 18.921 11.357 1.00 16.44 37 ASP B C 1
ATOM 1585 O O . ASP B 1 38 ? -28.988 17.804 11.508 1.00 19.24 37 ASP B O 1
ATOM 1590 N N . TRP B 1 39 ? -28.116 19.405 10.166 1.00 19.34 38 TRP B N 1
ATOM 1591 C CA . TRP B 1 39 ? -28.276 18.609 8.931 1.00 16.95 38 TRP B CA 1
ATOM 1592 C C . TRP B 1 39 ? -27.575 17.263 9.004 1.00 15.24 38 TRP B C 1
ATOM 1593 O O . TRP B 1 39 ? -28.188 16.192 8.779 1.00 17.29 38 TRP B O 1
ATOM 1604 N N . PHE B 1 40 ? -26.317 17.299 9.409 1.00 15.50 39 PHE B N 1
ATOM 1605 C CA . PHE B 1 40 ? -25.551 16.070 9.582 1.00 16.58 39 PHE B CA 1
ATOM 1606 C C . PHE B 1 40 ? -26.171 15.106 10.597 1.00 17.37 39 PHE B C 1
ATOM 1607 O O . PHE B 1 40 ? -26.288 13.901 10.335 1.00 17.47 39 PHE B O 1
ATOM 1615 N N . ALA B 1 41 ? -26.601 15.636 11.736 1.00 16.90 40 ALA B N 1
ATOM 1616 C CA . ALA B 1 41 ? -27.116 14.771 12.816 1.00 14.33 40 ALA B CA 1
ATOM 1617 C C . ALA B 1 41 ? -28.497 14.220 12.469 1.00 17.50 40 ALA B C 1
ATOM 1618 O O . ALA B 1 41 ? -28.767 13.027 12.684 1.00 17.48 40 ALA B O 1
ATOM 1620 N N A GLN B 1 42 ? -29.331 15.070 11.901 0.50 15.52 41 GLN B N 1
ATOM 1621 N N B GLN B 1 42 ? -29.356 15.084 11.958 0.50 17.48 41 GLN B N 1
ATOM 1622 C CA A GLN B 1 42 ? -30.787 14.810 11.808 0.50 17.20 41 GLN B CA 1
ATOM 1623 C CA B GLN B 1 42 ? -30.788 14.764 11.781 0.50 19.88 41 GLN B CA 1
ATOM 1624 C C A GLN B 1 42 ? -31.238 14.288 10.438 0.50 19.04 41 GLN B C 1
ATOM 1625 C C B GLN B 1 42 ? -31.023 14.054 10.459 0.50 20.25 41 GLN B C 1
ATOM 1626 O O A GLN B 1 42 ? -32.246 13.575 10.331 0.50 17.09 41 GLN B O 1
ATOM 1627 O O B GLN B 1 42 ? -31.636 12.976 10.405 0.50 17.89 41 GLN B O 1
ATOM 1638 N N . ALA B 1 43 ? -30.505 14.647 9.396 1.00 17.44 42 ALA B N 1
ATOM 1639 C CA . ALA B 1 43 ? -30.792 14.193 8.017 1.00 18.51 42 ALA B CA 1
ATOM 1640 C C . ALA B 1 43 ? -29.815 13.181 7.431 1.00 19.85 42 ALA B C 1
ATOM 1641 O O . ALA B 1 43 ? -30.219 12.271 6.693 1.00 17.20 42 ALA B O 1
ATOM 1643 N N . LEU B 1 44 ? -28.535 13.320 7.764 1.00 17.18 43 LEU B N 1
ATOM 1644 C CA . LEU B 1 44 ? -27.489 12.474 7.166 1.00 17.62 43 LEU B CA 1
ATOM 1645 C C . LEU B 1 44 ? -26.977 11.323 8.026 1.00 18.46 43 LEU B C 1
ATOM 1646 O O . LEU B 1 44 ? -26.139 10.524 7.593 1.00 17.64 43 LEU B O 1
ATOM 1651 N N A ASP B 1 45 ? -27.467 11.254 9.259 0.50 19.60 44 ASP B N 1
ATOM 1652 N N B ASP B 1 45 ? -27.470 11.295 9.260 0.50 19.59 44 ASP B N 1
ATOM 1653 C CA A ASP B 1 45 ? -27.093 10.208 10.211 0.50 20.30 44 ASP B CA 1
ATOM 1654 C CA B ASP B 1 45 ? -27.116 10.290 10.252 0.50 19.97 44 ASP B CA 1
ATOM 1655 C C A ASP B 1 45 ? -25.600 10.151 10.474 0.50 19.58 44 ASP B C 1
ATOM 1656 C C B ASP B 1 45 ? -25.614 10.162 10.423 0.50 19.48 44 ASP B C 1
ATOM 1657 O O A ASP B 1 45 ? -25.029 9.069 10.641 0.50 22.59 44 ASP B O 1
ATOM 1658 O O B ASP B 1 45 ? -25.056 9.061 10.463 0.50 22.19 44 ASP B O 1
ATOM 1667 N N . TRP B 1 46 ? -24.973 11.320 10.505 1.00 18.68 45 TRP B N 1
ATOM 1668 C CA . TRP B 1 46 ? -23.525 11.402 10.765 1.00 18.33 45 TRP B CA 1
ATOM 1669 C C . TRP B 1 46 ? -23.257 12.626 11.645 1.00 16.16 45 TRP B C 1
ATOM 1670 O O . TRP B 1 46 ? -22.730 13.648 11.209 1.00 18.30 45 TRP B O 1
ATOM 1681 N N . PRO B 1 47 ? -23.685 12.532 12.911 1.00 18.21 46 PRO B N 1
ATOM 1682 C CA . PRO B 1 47 ? -23.505 13.692 13.809 1.00 16.89 46 PRO B CA 1
ATOM 1683 C C . PRO B 1 47 ? -22.073 14.010 14.066 1.00 17.58 46 PRO B C 1
ATOM 1684 O O . PRO B 1 47 ? -21.180 13.142 14.000 1.00 18.04 46 PRO B O 1
ATOM 1688 N N . PHE B 1 48 ? -21.852 15.285 14.366 1.00 18.00 47 PHE B N 1
ATOM 1689 C CA . PHE B 1 48 ? -20.507 15.786 14.520 1.00 19.00 47 PHE B CA 1
ATOM 1690 C C . PHE B 1 48 ? -19.745 15.076 15.635 1.00 20.98 47 PHE B C 1
ATOM 1691 O O . PHE B 1 48 ? -18.496 14.964 15.569 1.00 18.59 47 PHE B O 1
ATOM 1699 N N . ASP B 1 49 ? -20.450 14.640 16.695 1.00 19.74 48 ASP B N 1
ATOM 1700 C CA . ASP B 1 49 ? -19.739 13.965 17.797 1.00 21.07 48 ASP B CA 1
ATOM 1701 C C . ASP B 1 49 ? -19.091 12.674 17.293 1.00 20.88 48 ASP B C 1
ATOM 1702 O O . ASP B 1 49 ? -17.919 12.409 17.583 1.00 25.27 48 ASP B O 1
ATOM 1707 N N . ALA B 1 50 ? -19.848 11.931 16.506 1.00 19.04 49 ALA B N 1
ATOM 1708 C CA . ALA B 1 50 ? -19.392 10.654 15.907 1.00 22.71 49 ALA B CA 1
ATOM 1709 C C . ALA B 1 50 ? -18.331 10.884 14.836 1.00 24.18 49 ALA B C 1
ATOM 1710 O O . ALA B 1 50 ? -17.309 10.195 14.781 1.00 25.57 49 ALA B O 1
ATOM 1720 N N . HIS B 1 52 ? -16.224 13.426 14.414 1.00 21.23 51 HIS B N 1
ATOM 1721 C CA . HIS B 1 52 ? -14.996 14.036 14.928 1.00 27.17 51 HIS B CA 1
ATOM 1722 C C . HIS B 1 52 ? -14.395 13.132 15.978 1.00 32.35 51 HIS B C 1
ATOM 1723 O O . HIS B 1 52 ? -13.230 13.285 16.324 1.00 36.24 51 HIS B O 1
ATOM 1730 N N . GLY B 1 53 ? -15.189 12.193 16.463 1.00 29.86 52 GLY B N 1
ATOM 1731 C CA . GLY B 1 53 ? -14.731 11.262 17.488 1.00 32.86 52 GLY B CA 1
ATOM 1732 C C . GLY B 1 53 ? -14.088 10.035 16.892 1.00 33.65 52 GLY B C 1
ATOM 1733 O O . GLY B 1 53 ? -12.970 10.085 16.372 1.00 34.50 52 GLY B O 1
ATOM 1734 N N . ALA B 1 54 ? -14.835 8.941 16.955 1.00 33.07 53 ALA B N 1
ATOM 1735 C CA . ALA B 1 54 ? -14.420 7.671 16.366 1.00 33.06 53 ALA B CA 1
ATOM 1736 C C . ALA B 1 54 ? -14.145 7.869 14.876 1.00 32.89 53 ALA B C 1
ATOM 1737 O O . ALA B 1 54 ? -13.250 7.266 14.303 1.00 30.28 53 ALA B O 1
ATOM 1739 N N . GLY B 1 55 ? -14.924 8.734 14.247 1.00 29.18 54 GLY B N 1
ATOM 1740 C CA . GLY B 1 55 ? -14.842 8.885 12.804 1.00 28.30 54 GLY B CA 1
ATOM 1741 C C . GLY B 1 55 ? -13.524 9.448 12.289 1.00 27.94 54 GLY B C 1
ATOM 1742 O O . GLY B 1 55 ? -13.191 9.291 11.111 1.00 27.48 54 GLY B O 1
ATOM 1743 N N . GLN B 1 56 ? -12.804 10.124 13.168 1.00 25.31 55 GLN B N 1
ATOM 1744 C CA . GLN B 1 56 ? -11.577 10.843 12.807 1.00 25.56 55 GLN B CA 1
ATOM 1745 C C . GLN B 1 56 ? -11.709 11.679 11.547 1.00 24.39 55 GLN B C 1
ATOM 1746 O O . GLN B 1 56 ? -10.828 11.696 10.688 1.00 23.62 55 GLN B O 1
ATOM 1752 N N . ALA B 1 57 ? -12.832 12.371 11.440 1.00 21.32 56 ALA B N 1
ATOM 1753 C CA . ALA B 1 57 ? -13.141 13.129 10.225 1.00 20.03 56 ALA B CA 1
ATOM 1754 C C . ALA B 1 57 ? -13.672 14.523 10.569 1.00 18.59 56 ALA B C 1
ATOM 1755 O O . ALA B 1 57 ? -13.949 14.867 11.730 1.00 21.76 56 ALA B O 1
ATOM 1757 N N . GLY B 1 58 ? -13.750 15.342 9.536 1.00 19.25 57 GLY B N 1
ATOM 1758 C CA . GLY B 1 58 ? -14.421 16.630 9.596 1.00 19.71 57 GLY B CA 1
ATOM 1759 C C . GLY B 1 58 ? -14.860 17.067 8.218 1.00 20.32 57 GLY B C 1
ATOM 1760 O O . GLY B 1 58 ? -14.556 16.403 7.196 1.00 20.29 57 GLY B O 1
ATOM 1761 N N . VAL B 1 59 ? -15.598 18.166 8.223 1.00 18.09 58 VAL B N 1
ATOM 1762 C CA . VAL B 1 59 ? -16.110 18.810 7.012 1.00 17.39 58 VAL B CA 1
ATOM 1763 C C . VAL B 1 59 ? -15.760 20.307 6.984 1.00 18.69 58 VAL B C 1
ATOM 1764 O O . VAL B 1 59 ? -16.669 21.162 6.946 1.00 20.29 58 VAL B O 1
ATOM 1768 N N . PRO B 1 60 ? -14.449 20.611 6.960 1.00 19.64 59 PRO B N 1
ATOM 1769 C CA . PRO B 1 60 ? -14.099 22.006 6.920 1.00 22.20 59 PRO B CA 1
ATOM 1770 C C . PRO B 1 60 ? -14.563 22.710 5.656 1.00 20.62 59 PRO B C 1
ATOM 1771 O O . PRO B 1 60 ? -14.700 22.106 4.604 1.00 20.97 59 PRO B O 1
ATOM 1775 N N . THR B 1 61 ? -14.748 24.012 5.789 1.00 21.36 60 THR B N 1
ATOM 1776 C CA . THR B 1 61 ? -15.198 24.863 4.704 1.00 19.62 60 THR B CA 1
ATOM 1777 C C . THR B 1 61 ? -14.041 25.325 3.858 1.00 20.08 60 THR B C 1
ATOM 1778 O O . THR B 1 61 ? -13.032 25.800 4.389 1.00 20.98 60 THR B O 1
ATOM 1782 N N . ALA B 1 62 ? -14.189 25.126 2.544 1.00 18.57 61 ALA B N 1
ATOM 1783 C CA . ALA B 1 62 ? -13.213 25.543 1.518 1.00 18.24 61 ALA B CA 1
ATOM 1784 C C . ALA B 1 62 ? -13.495 26.897 0.933 1.00 19.75 61 ALA B C 1
ATOM 1785 O O . ALA B 1 62 ? -12.602 27.642 0.635 1.00 19.98 61 ALA B O 1
ATOM 1787 N N A ASP B 1 63 ? -14.783 27.168 0.736 0.50 18.27 62 ASP B N 1
ATOM 1788 N N B ASP B 1 63 ? -14.762 27.217 0.746 0.50 19.54 62 ASP B N 1
ATOM 1789 C CA A ASP B 1 63 ? -15.272 28.393 0.067 0.50 20.02 62 ASP B CA 1
ATOM 1790 C CA B ASP B 1 63 ? -15.104 28.533 0.211 0.50 21.89 62 ASP B CA 1
ATOM 1791 C C A ASP B 1 63 ? -16.570 28.881 0.718 0.50 20.01 62 ASP B C 1
ATOM 1792 C C B ASP B 1 63 ? -16.551 28.850 0.539 0.50 20.94 62 ASP B C 1
ATOM 1793 O O A ASP B 1 63 ? -17.460 28.062 1.039 0.50 18.45 62 ASP B O 1
ATOM 1794 O O B ASP B 1 63 ? -17.363 27.934 0.738 0.50 20.36 62 ASP B O 1
ATOM 1803 N N A LEU B 1 64 ? -16.693 30.201 0.899 0.50 19.02 63 LEU B N 1
ATOM 1804 N N B LEU B 1 64 ? -16.859 30.145 0.631 0.50 19.51 63 LEU B N 1
ATOM 1805 C CA A LEU B 1 64 ? -17.971 30.821 1.296 0.50 22.34 63 LEU B CA 1
ATOM 1806 C CA B LEU B 1 64 ? -18.132 30.604 1.196 0.50 20.81 63 LEU B CA 1
ATOM 1807 C C A LEU B 1 64 ? -18.301 31.981 0.333 0.50 22.70 63 LEU B C 1
ATOM 1808 C C B LEU B 1 64 ? -18.413 31.981 0.652 0.50 21.65 63 LEU B C 1
ATOM 1809 O O A LEU B 1 64 ? -17.453 32.753 -0.089 0.50 19.11 63 LEU B O 1
ATOM 1810 O O B LEU B 1 64 ? -17.599 32.914 0.892 0.50 15.32 63 LEU B O 1
ATOM 1819 N N . HIS B 1 65 ? -19.547 32.072 -0.068 1.00 19.98 64 HIS B N 1
ATOM 1820 C CA . HIS B 1 65 ? -20.028 33.298 -0.618 1.00 19.58 64 HIS B CA 1
ATOM 1821 C C . HIS B 1 65 ? -21.321 33.656 0.093 1.00 21.08 64 HIS B C 1
ATOM 1822 O O . HIS B 1 65 ? -22.267 32.896 0.080 1.00 22.99 64 HIS B O 1
ATOM 1829 N N A CYS B 1 66 ? -21.362 34.810 0.751 0.70 19.75 65 CYS B N 1
ATOM 1830 N N B CYS B 1 66 ? -21.360 34.880 0.587 0.30 21.46 65 CYS B N 1
ATOM 1831 C CA A CYS B 1 66 ? -22.593 35.229 1.434 0.70 16.23 65 CYS B CA 1
ATOM 1832 C CA B CYS B 1 66 ? -22.497 35.351 1.329 0.30 21.89 65 CYS B CA 1
ATOM 1833 C C A CYS B 1 66 ? -23.071 36.600 0.972 0.70 17.25 65 CYS B C 1
ATOM 1834 C C B CYS B 1 66 ? -23.040 36.622 0.711 0.30 20.03 65 CYS B C 1
ATOM 1835 O O A CYS B 1 66 ? -22.307 37.584 1.007 0.70 17.85 65 CYS B O 1
ATOM 1836 O O B CYS B 1 66 ? -22.292 37.528 0.288 0.30 19.22 65 CYS B O 1
ATOM 1841 N N . ARG B 1 67 ? -24.362 36.641 0.592 1.00 17.90 66 ARG B N 1
ATOM 1842 C CA . ARG B 1 67 ? -25.068 37.840 0.184 1.00 18.09 66 ARG B CA 1
ATOM 1843 C C . ARG B 1 67 ? -25.984 38.213 1.330 1.00 20.72 66 ARG B C 1
ATOM 1844 O O . ARG B 1 67 ? -26.852 37.441 1.690 1.00 19.84 66 ARG B O 1
ATOM 1852 N N . PHE B 1 68 ? -25.723 39.362 1.946 1.00 19.44 67 PHE B N 1
ATOM 1853 C CA . PHE B 1 68 ? -26.560 39.887 3.004 1.00 20.71 67 PHE B CA 1
ATOM 1854 C C . PHE B 1 68 ? -27.620 40.817 2.418 1.00 22.41 67 PHE B C 1
ATOM 1855 O O . PHE B 1 68 ? -27.315 41.891 1.909 1.00 23.87 67 PHE B O 1
ATOM 1863 N N . VAL B 1 69 ? -28.871 40.396 2.502 1.00 19.12 68 VAL B N 1
ATOM 1864 C CA . VAL B 1 69 ? -29.981 41.074 1.843 1.00 20.12 68 VAL B CA 1
ATOM 1865 C C . VAL B 1 69 ? -30.688 42.113 2.675 1.00 18.30 68 VAL B C 1
ATOM 1866 O O . VAL B 1 69 ? -31.025 43.222 2.206 1.00 18.12 68 VAL B O 1
ATOM 1870 N N . ALA B 1 70 ? -30.953 41.760 3.941 1.00 16.68 69 ALA B N 1
ATOM 1871 C CA . ALA B 1 70 ? -31.605 42.669 4.870 1.00 17.03 69 ALA B CA 1
ATOM 1872 C C . ALA B 1 70 ? -31.187 42.262 6.262 1.00 17.65 69 ALA B C 1
ATOM 1873 O O . ALA B 1 70 ? -30.900 41.098 6.489 1.00 19.54 69 ALA B O 1
ATOM 1875 N N . PRO B 1 71 ? -31.194 43.216 7.196 1.00 21.34 70 PRO B N 1
ATOM 1876 C CA . PRO B 1 71 ? -30.705 42.942 8.549 1.00 21.17 70 PRO B CA 1
ATOM 1877 C C . PRO B 1 71 ? -31.704 42.162 9.377 1.00 20.05 70 PRO B C 1
ATOM 1878 O O . PRO B 1 71 ? -32.909 42.079 9.060 1.00 19.00 70 PRO B O 1
ATOM 1882 N N . SER B 1 72 ? -31.187 41.585 10.449 1.00 18.92 71 SER B N 1
ATOM 1883 C CA . SER B 1 72 ? -32.005 40.873 11.435 1.00 17.33 71 SER B CA 1
ATOM 1884 C C . SER B 1 72 ? -31.744 41.482 12.815 1.00 17.83 71 SER B C 1
ATOM 1885 O O . SER B 1 72 ? -30.674 42.073 13.083 1.00 19.01 71 SER B O 1
ATOM 1888 N N . ARG B 1 73 ? -32.744 41.363 13.653 1.00 17.13 72 ARG B N 1
ATOM 1889 C CA . ARG B 1 73 ? -32.793 42.058 14.936 1.00 18.76 72 ARG B CA 1
ATOM 1890 C C . ARG B 1 73 ? -33.159 41.158 16.098 1.00 18.59 72 ARG B C 1
ATOM 1891 O O . ARG B 1 73 ? -33.817 40.129 15.948 1.00 15.99 72 ARG B O 1
ATOM 1899 N N . LEU B 1 74 ? -32.712 41.615 17.258 1.00 17.46 73 LEU B N 1
ATOM 1900 C CA . LEU B 1 74 ? -32.964 40.923 18.520 1.00 16.66 73 LEU B CA 1
ATOM 1901 C C . LEU B 1 74 ? -34.420 40.523 18.610 1.00 15.46 73 LEU B C 1
ATOM 1902 O O . LEU B 1 74 ? -35.316 41.341 18.454 1.00 14.51 73 LEU B O 1
ATOM 1907 N N . GLY B 1 75 ? -34.631 39.259 18.940 1.00 15.87 74 GLY B N 1
ATOM 1908 C CA . GLY B 1 75 ? -35.943 38.712 19.207 1.00 18.09 74 GLY B CA 1
ATOM 1909 C C . GLY B 1 75 ? -36.686 38.112 18.042 1.00 18.13 74 GLY B C 1
ATOM 1910 O O . GLY B 1 75 ? -37.703 37.415 18.234 1.00 18.66 74 GLY B O 1
ATOM 1911 N N . GLU B 1 76 ? -36.180 38.305 16.828 1.00 16.33 75 GLU B N 1
ATOM 1912 C CA . GLU B 1 76 ? -36.794 37.717 15.647 1.00 17.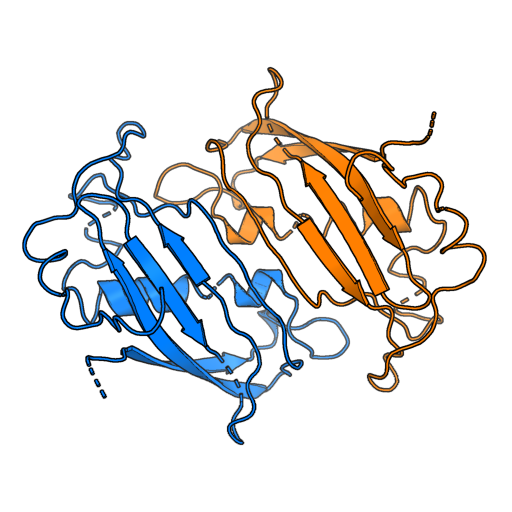25 75 GLU B CA 1
ATOM 1913 C C . GLU B 1 76 ? -36.466 36.243 15.578 1.00 18.15 75 GLU B C 1
ATOM 1914 O O . GLU B 1 76 ? -35.359 35.811 15.901 1.00 19.20 75 GLU B O 1
ATOM 1920 N N . THR B 1 77 ? -37.398 35.501 15.059 1.00 19.50 76 THR B N 1
ATOM 1921 C CA . THR B 1 77 ? -37.141 34.103 14.716 1.00 16.95 76 THR B CA 1
ATOM 1922 C C . THR B 1 77 ? -36.888 34.006 13.221 1.00 19.11 76 THR B C 1
ATOM 1923 O O . THR B 1 77 ? -37.707 34.378 12.397 1.00 20.78 76 THR B O 1
ATOM 1927 N N . LEU B 1 78 ? -35.748 33.440 12.892 1.00 17.68 77 LEU B N 1
ATOM 1928 C CA . LEU B 1 78 ? -35.358 33.250 11.506 1.00 17.51 77 LEU B CA 1
ATOM 1929 C C . LEU B 1 78 ? -35.590 31.788 11.084 1.00 20.29 77 LEU B C 1
ATOM 1930 O O . LEU B 1 78 ? -35.471 30.878 11.903 1.00 19.64 77 LEU B O 1
ATOM 1935 N N . THR B 1 79 ? -35.917 31.611 9.816 1.00 17.81 78 THR B N 1
ATOM 1936 C CA . THR B 1 79 ? -36.003 30.275 9.220 1.00 18.54 78 THR B CA 1
ATOM 1937 C C . THR B 1 79 ? -34.751 30.021 8.379 1.00 19.66 78 THR B C 1
ATOM 1938 O O . THR B 1 79 ? -34.365 30.852 7.551 1.00 21.63 78 THR B O 1
ATOM 1942 N N . ARG B 1 80 ? -34.157 28.855 8.582 1.00 17.42 79 ARG B N 1
ATOM 1943 C CA . ARG B 1 80 ? -32.978 28.430 7.824 1.00 16.79 79 ARG B CA 1
ATOM 1944 C C . ARG B 1 80 ? -33.398 27.299 6.862 1.00 18.91 79 ARG B C 1
ATOM 1945 O O . ARG B 1 80 ? -34.137 26.395 7.256 1.00 18.58 79 ARG B O 1
ATOM 1953 N N . GLU B 1 81 ? -32.977 27.393 5.600 1.00 19.63 80 GLU B N 1
ATOM 1954 C CA . GLU B 1 81 ? -33.192 26.355 4.599 1.00 17.91 80 GLU B CA 1
ATOM 1955 C C . GLU B 1 81 ? -31.912 25.942 3.929 1.00 17.24 80 GLU B C 1
ATOM 1956 O O . GLU B 1 81 ? -31.061 26.799 3.607 1.00 18.57 80 GLU B O 1
ATOM 1962 N N . LEU B 1 82 ? -31.754 24.635 3.753 1.00 16.84 81 LEU B N 1
ATOM 1963 C CA . LEU B 1 82 ? -30.615 24.083 3.037 1.00 16.37 81 LEU B CA 1
ATOM 1964 C C . LEU B 1 82 ? -31.024 23.286 1.804 1.00 17.16 81 LEU B C 1
ATOM 1965 O O . LEU B 1 82 ? -31.906 22.399 1.850 1.00 16.34 81 LEU B O 1
ATOM 1970 N N . ARG B 1 83 ? -30.283 23.569 0.740 1.00 16.06 82 ARG B N 1
ATOM 1971 C CA . ARG B 1 83 ? -30.343 22.838 -0.528 1.00 17.70 82 ARG B CA 1
ATOM 1972 C C . ARG B 1 83 ? -28.919 22.476 -0.951 1.00 19.61 82 ARG B C 1
ATOM 1973 O O . ARG B 1 83 ? -27.975 23.206 -0.680 1.00 19.15 82 ARG B O 1
ATOM 1981 N N . VAL B 1 84 ? -28.765 21.328 -1.606 1.00 18.51 83 VAL B N 1
ATOM 1982 C CA . VAL B 1 84 ? -27.448 20.961 -2.125 1.00 17.56 83 VAL B CA 1
ATOM 1983 C C . VAL B 1 84 ? -27.352 21.399 -3.564 1.00 19.07 83 VAL B C 1
ATOM 1984 O O . VAL B 1 84 ? -28.241 21.106 -4.369 1.00 18.50 83 VAL B O 1
ATOM 1988 N N . VAL B 1 85 ? -26.258 22.087 -3.850 1.00 16.71 84 VAL B N 1
ATOM 1989 C CA . VAL B 1 85 ? -25.931 22.584 -5.197 1.00 18.94 84 VAL B CA 1
ATOM 1990 C C . VAL B 1 85 ? -25.181 21.551 -6.045 1.00 20.98 84 VAL B C 1
ATOM 1991 O O . VAL B 1 85 ? -25.502 21.294 -7.218 1.00 22.32 84 VAL B O 1
ATOM 1995 N N . LYS B 1 86 ? -24.166 20.950 -5.444 1.00 19.74 85 LYS B N 1
ATOM 1996 C CA . LYS B 1 86 ? -23.218 20.069 -6.127 1.00 24.37 85 LYS B CA 1
ATOM 1997 C C . LYS B 1 86 ? -22.707 19.066 -5.107 1.00 19.95 85 LYS B C 1
ATOM 1998 O O . LYS B 1 86 ? -22.435 19.400 -3.946 1.00 17.64 85 LYS B O 1
ATOM 2004 N N . LEU B 1 87 ? -22.538 17.843 -5.562 1.00 19.91 86 LEU B N 1
ATOM 2005 C CA . LEU B 1 87 ? -22.094 16.722 -4.724 1.00 23.70 86 LEU B CA 1
ATOM 2006 C C . LEU B 1 87 ? -21.043 15.909 -5.456 1.00 25.02 86 LEU B C 1
ATOM 2007 O O . LEU B 1 87 ? -21.317 15.361 -6.540 1.00 22.56 86 LEU B O 1
ATOM 2012 N N . GLY B 1 88 ? -19.836 15.873 -4.911 1.00 22.50 87 GLY B N 1
ATOM 2013 C CA . GLY B 1 88 ? -18.749 15.055 -5.412 1.00 27.70 87 GLY B CA 1
ATOM 2014 C C . GLY B 1 88 ? -18.528 13.859 -4.503 1.00 26.37 87 GLY B C 1
ATOM 2015 O O . GLY B 1 88 ? -19.421 13.440 -3.786 1.00 29.10 87 GLY B O 1
ATOM 2016 N N . GLN B 1 89 ? -17.318 13.343 -4.517 1.00 27.10 88 GLN B N 1
ATOM 2017 C CA . GLN B 1 89 ? -16.968 12.200 -3.693 1.00 28.36 88 GLN B CA 1
ATOM 2018 C C . GLN B 1 89 ? -16.518 12.648 -2.322 1.00 25.64 88 GLN B C 1
ATOM 2019 O O . GLN B 1 89 ? -16.841 11.980 -1.350 1.00 27.07 88 GLN B O 1
ATOM 2025 N N . SER B 1 90 ? -15.772 13.764 -2.270 1.00 25.71 89 SER B N 1
ATOM 2026 C CA . SER B 1 90 ? -15.269 14.375 -1.015 1.00 24.29 89 SER B CA 1
ATOM 2027 C C . SER B 1 90 ? -15.867 15.778 -0.709 1.00 23.22 89 SER B C 1
ATOM 2028 O O . SER B 1 90 ? -16.211 16.122 0.435 1.00 25.68 89 SER B O 1
ATOM 2031 N N . SER B 1 91 ? -15.964 16.559 -1.766 1.00 19.25 90 SER B N 1
ATOM 2032 C CA . SER B 1 91 ? -16.459 17.935 -1.729 1.00 19.33 90 SER B CA 1
ATOM 2033 C C . SER B 1 91 ? -17.961 17.937 -1.921 1.00 21.31 90 SER B C 1
ATOM 2034 O O . SER B 1 91 ? -18.540 17.071 -2.607 1.00 20.53 90 SER B O 1
ATOM 2037 N N . PHE B 1 92 ? -18.593 18.925 -1.310 1.00 17.26 91 PHE B N 1
ATOM 2038 C CA . PHE B 1 92 ? -20.009 19.194 -1.484 1.00 18.22 91 PHE B CA 1
ATOM 2039 C C . PHE B 1 92 ? -20.286 20.675 -1.276 1.00 18.76 91 PHE B C 1
ATOM 2040 O O . PHE B 1 92 ? -19.626 21.364 -0.447 1.00 16.67 91 PHE B O 1
ATOM 2048 N N . THR B 1 93 ? -21.221 21.166 -2.078 1.00 16.56 92 THR B N 1
ATOM 2049 C CA . THR B 1 93 ? -21.632 22.580 -2.048 1.00 15.87 92 THR B CA 1
ATOM 2050 C C . THR B 1 93 ? -23.084 22.715 -1.713 1.00 17.27 92 THR B C 1
ATOM 2051 O O . THR B 1 93 ? -23.952 22.057 -2.294 1.00 18.82 92 THR B O 1
ATOM 2055 N N . VAL B 1 94 ? -23.343 23.535 -0.710 1.00 15.83 93 VAL B N 1
ATOM 2056 C CA . VAL B 1 94 ? -24.698 23.776 -0.252 1.00 16.43 93 VAL B CA 1
ATOM 2057 C C . VAL B 1 94 ? -25.056 25.252 -0.410 1.00 18.61 93 VAL B C 1
ATOM 2058 O O . VAL B 1 94 ? -24.181 26.115 -0.470 1.00 18.59 93 VAL B O 1
ATOM 2062 N N . GLN B 1 95 ? -26.351 25.494 -0.523 1.00 18.18 94 GLN B N 1
ATOM 2063 C CA . GLN B 1 95 ? -26.920 26.841 -0.490 1.00 17.84 94 GLN B CA 1
ATOM 2064 C C . GLN B 1 95 ? -27.845 26.924 0.692 1.00 17.14 94 GLN B C 1
ATOM 2065 O O . GLN B 1 95 ? -28.773 26.108 0.830 1.00 18.14 94 GLN B O 1
ATOM 2071 N N . VAL B 1 96 ? -27.563 27.889 1.556 1.00 15.99 95 VAL B N 1
ATOM 2072 C CA . VAL B 1 96 ? -28.378 28.122 2.731 1.00 18.62 95 VAL B CA 1
ATOM 2073 C C . VAL B 1 96 ? -29.001 29.511 2.681 1.00 19.18 95 VAL B C 1
ATOM 2074 O O . VAL B 1 96 ? -28.326 30.507 2.409 1.00 19.71 95 VAL B O 1
ATOM 2078 N N . ARG B 1 97 ? -30.295 29.553 2.963 1.00 18.04 96 ARG B N 1
ATOM 2079 C CA . ARG B 1 97 ? -31.057 30.798 3.062 1.00 17.76 96 ARG B CA 1
ATOM 2080 C C . ARG B 1 97 ? -31.501 30.992 4.490 1.00 19.61 96 ARG B C 1
ATOM 2081 O O . ARG B 1 97 ? -32.008 30.075 5.111 1.00 20.52 96 ARG B O 1
ATOM 2089 N N . PHE B 1 98 ? -31.355 32.217 4.989 1.00 17.15 97 PHE B N 1
ATOM 2090 C CA . PHE B 1 98 ? -32.021 32.657 6.212 1.00 18.25 97 PHE B CA 1
ATOM 2091 C C . PHE B 1 98 ? -33.109 33.654 5.831 1.00 20.13 97 PHE B C 1
ATOM 2092 O O . PHE B 1 98 ? -32.858 34.653 5.123 1.00 19.20 97 PHE B O 1
ATOM 2116 N N . GLY B 1 100 ? -36.656 35.909 7.362 1.00 17.40 99 GLY B N 1
ATOM 2117 C CA . GLY B 1 100 ? -37.288 36.464 8.537 1.00 20.14 99 GLY B CA 1
ATOM 2118 C C . GLY B 1 100 ? -38.650 35.851 8.795 1.00 21.77 99 GLY B C 1
ATOM 2119 O O . GLY B 1 100 ? -39.128 34.967 8.041 1.00 20.64 99 GLY B O 1
ATOM 2120 N N . PRO B 1 101 ? -39.319 36.335 9.836 1.00 21.51 100 PRO B N 1
ATOM 2121 C CA . PRO B 1 101 ? -40.559 35.712 10.243 1.00 22.79 100 PRO B CA 1
ATOM 2122 C C . PRO B 1 101 ? -41.716 35.949 9.248 1.00 23.81 100 PRO B C 1
ATOM 2123 O O . PRO B 1 101 ? -42.703 35.193 9.243 1.00 28.37 100 PRO B O 1
ATOM 2127 N N . ASP B 1 102 ? -41.611 36.984 8.421 1.00 22.71 101 ASP B N 1
ATOM 2128 C CA . ASP B 1 102 ? -42.583 37.173 7.322 1.00 24.04 101 ASP B CA 1
ATOM 2129 C C . ASP B 1 102 ? -42.011 36.772 5.950 1.00 26.08 101 ASP B C 1
ATOM 2130 O O . ASP B 1 102 ? -42.490 37.228 4.894 1.00 27.71 101 ASP B O 1
ATOM 2135 N N . SER B 1 103 ? -41.006 35.905 6.007 1.00 24.36 102 SER B N 1
ATOM 2136 C CA . SER B 1 103 ? -40.367 35.292 4.828 1.00 24.27 102 SER B CA 1
ATOM 2137 C C . SER B 1 103 ? -39.454 36.205 4.006 1.00 24.92 102 SER B C 1
ATOM 2138 O O . SER B 1 103 ? -39.088 35.856 2.887 1.00 25.00 102 SER B O 1
ATOM 2141 N N . GLY B 1 104 ? -39.078 37.359 4.532 1.00 21.81 103 GLY B N 1
ATOM 2142 C CA . GLY B 1 104 ? -38.183 38.252 3.826 1.00 20.17 103 GLY B CA 1
ATOM 2143 C C . GLY B 1 104 ? -36.781 37.620 3.850 1.00 20.17 103 GLY B C 1
ATOM 2144 O O . GLY B 1 104 ? -36.331 37.169 4.881 1.00 21.56 103 GLY B O 1
ATOM 2145 N N . LEU B 1 105 ? -36.103 37.592 2.698 1.00 18.63 104 LEU B N 1
ATOM 2146 C CA . LEU B 1 105 ? -34.775 37.000 2.646 1.00 18.64 104 LEU B CA 1
ATOM 2147 C C . LEU B 1 105 ? -33.785 37.882 3.396 1.00 19.22 104 LEU B C 1
ATOM 2148 O O . LEU B 1 105 ? -33.773 39.095 3.207 1.00 19.35 104 LEU B O 1
ATOM 2153 N N . ARG B 1 106 ? -33.017 37.254 4.296 1.00 17.76 105 ARG B N 1
ATOM 2154 C CA . ARG B 1 106 ? -32.035 37.995 5.089 1.00 15.73 105 ARG B CA 1
ATOM 2155 C C . ARG B 1 106 ? -30.634 37.781 4.578 1.00 18.06 105 ARG B C 1
ATOM 2156 O O . ARG B 1 106 ? -29.864 38.740 4.418 1.00 18.96 105 ARG B O 1
ATOM 2164 N N . LEU B 1 107 ? -30.316 36.533 4.300 1.00 18.67 106 LEU B N 1
ATOM 2165 C CA . LEU B 1 107 ? -29.025 36.213 3.696 1.00 20.50 106 LEU B CA 1
ATOM 2166 C C . LEU B 1 107 ? -29.087 34.915 2.932 1.00 19.55 106 LEU B C 1
ATOM 2167 O O . LEU B 1 107 ? -29.975 34.071 3.159 1.00 18.99 106 LEU B O 1
ATOM 2172 N N . GLU B 1 108 ? -28.218 34.818 1.934 1.00 18.18 107 GLU B N 1
ATOM 2173 C CA . GLU B 1 108 ? -28.036 33.592 1.185 1.00 16.62 107 GLU B CA 1
ATOM 2174 C C . GLU B 1 108 ? -26.558 33.286 1.057 1.00 17.63 107 GLU B C 1
ATOM 2175 O O . GLU B 1 108 ? -25.772 34.132 0.607 1.00 18.43 107 GLU B O 1
ATOM 2181 N N A VAL B 1 109 ? -26.176 32.096 1.485 0.50 17.37 108 VAL B N 1
ATOM 2182 N N B VAL B 1 109 ? -26.222 32.088 1.524 0.50 16.13 108 VAL B N 1
ATOM 2183 C CA A VAL B 1 109 ? -24.770 31.698 1.494 0.50 17.46 108 VAL B CA 1
ATOM 2184 C CA B VAL B 1 109 ? -24.861 31.543 1.547 0.50 15.23 108 VAL B CA 1
ATOM 2185 C C A VAL B 1 109 ? -24.609 30.395 0.726 0.50 19.04 108 VAL B C 1
ATOM 2186 C C B VAL B 1 109 ? -24.747 30.425 0.530 0.50 17.95 108 VAL B C 1
ATOM 2187 O O A VAL B 1 109 ? -25.336 29.413 0.953 0.50 17.26 108 VAL B O 1
ATOM 2188 O O B VAL B 1 109 ? -25.633 29.591 0.388 0.50 18.36 108 VAL B O 1
ATOM 2195 N N . THR B 1 110 ? -23.640 30.430 -0.181 1.00 17.49 109 THR B N 1
ATOM 2196 C CA . THR B 1 110 ? -23.251 29.268 -0.996 1.00 17.31 109 THR B CA 1
ATOM 2197 C C . THR B 1 110 ? -21.900 28.836 -0.420 1.00 19.57 109 THR B C 1
ATOM 2198 O O . THR B 1 110 ? -20.962 29.626 -0.344 1.00 19.81 109 THR B O 1
ATOM 2202 N N . GLN B 1 111 ? -21.819 27.592 0.001 1.00 18.10 110 GLN B N 1
ATOM 2203 C CA . GLN B 1 111 ? -20.676 27.132 0.817 1.00 19.69 110 GLN B CA 1
ATOM 2204 C C . GLN B 1 111 ? -20.171 25.803 0.322 1.00 20.27 110 GLN B C 1
ATOM 2205 O O . GLN B 1 111 ? -20.955 24.893 0.175 1.00 18.24 110 GLN B O 1
ATOM 2211 N N . ARG B 1 112 ? -18.866 25.675 0.074 1.00 16.93 111 ARG B N 1
ATOM 2212 C CA . ARG B 1 112 ? -18.289 24.415 -0.312 1.00 18.87 111 ARG B CA 1
ATOM 2213 C C . ARG B 1 112 ? -17.495 23.894 0.854 1.00 17.98 111 ARG B C 1
ATOM 2214 O O . ARG B 1 112 ? -16.654 24.597 1.423 1.00 17.71 111 ARG B O 1
ATOM 2222 N N . LEU B 1 113 ? -17.799 22.655 1.218 1.00 17.66 112 LEU B N 1
ATOM 2223 C CA . LEU B 1 113 ? -17.160 21.937 2.295 1.00 16.96 112 LEU B CA 1
ATOM 2224 C C . LEU B 1 113 ? -16.454 20.700 1.748 1.00 18.30 112 LEU B C 1
ATOM 2225 O O . LEU B 1 113 ? -16.810 20.186 0.679 1.00 18.55 112 LEU B O 1
ATOM 2230 N N . VAL B 1 114 ? -15.434 20.253 2.459 1.00 18.09 113 VAL B N 1
ATOM 2231 C CA . VAL B 1 114 ? -14.699 19.056 2.025 1.00 17.83 113 VAL B CA 1
ATOM 2232 C C . VAL B 1 114 ? -14.512 18.066 3.151 1.00 20.25 113 VAL B C 1
ATOM 2233 O O . VAL B 1 114 ? -14.195 18.440 4.262 1.00 21.79 113 VAL B O 1
ATOM 2237 N N . CYS B 1 115 ? -14.773 16.795 2.875 1.00 20.59 114 CYS B N 1
ATOM 2238 C CA . CYS B 1 115 ? -14.643 15.779 3.915 1.00 18.70 114 CYS B CA 1
ATOM 2239 C C . CYS B 1 115 ? -13.162 15.483 4.071 1.00 19.65 114 CYS B C 1
ATOM 2240 O O . CYS B 1 115 ? -12.472 15.251 3.066 1.00 19.46 114 CYS B O 1
ATOM 2243 N N . VAL B 1 116 ? -12.664 15.530 5.295 1.00 21.52 115 VAL B N 1
ATOM 2244 C CA . VAL B 1 116 ? -11.239 15.281 5.538 1.00 20.96 115 VAL B CA 1
ATOM 2245 C C . VAL B 1 116 ? -10.997 14.279 6.651 1.00 22.04 115 VAL B C 1
ATOM 2246 O O . VAL B 1 116 ? -11.830 14.059 7.533 1.00 20.53 115 VAL B O 1
ATOM 2250 N N A ASP B 1 117 ? -9.838 13.641 6.552 0.50 22.55 116 ASP B N 1
ATOM 2251 N N B ASP B 1 117 ? -9.822 13.673 6.615 0.50 21.18 116 ASP B N 1
ATOM 2252 C CA A ASP B 1 117 ? -9.258 12.883 7.654 0.50 25.91 116 ASP B CA 1
ATOM 2253 C CA B ASP B 1 117 ? -9.383 12.776 7.686 0.50 23.88 116 ASP B CA 1
ATOM 2254 C C A ASP B 1 117 ? -8.684 13.905 8.586 0.50 27.24 116 ASP B C 1
ATOM 2255 C C B ASP B 1 117 ? -8.490 13.586 8.608 0.50 25.09 116 ASP B C 1
ATOM 2256 O O A ASP B 1 117 ? -8.087 14.898 8.158 0.50 28.80 116 ASP B O 1
ATOM 2257 O O B ASP B 1 117 ? -7.417 14.039 8.192 0.50 24.42 116 ASP B O 1
ATOM 2266 N N . THR B 1 118 ? -8.929 13.714 9.866 1.00 27.87 117 THR B N 1
ATOM 2267 C CA . THR B 1 118 ? -8.370 14.643 10.840 1.00 32.87 117 THR B CA 1
ATOM 2268 C C . THR B 1 118 ? -7.086 14.117 11.464 1.00 37.90 117 THR B C 1
ATOM 2269 O O . THR B 1 118 ? -6.444 14.801 12.255 1.00 41.26 117 THR B O 1
ATOM 2273 N N . ASP B 1 119 ? -6.715 12.912 11.084 1.00 41.37 118 ASP B N 1
ATOM 2274 C CA . ASP B 1 119 ? -5.526 12.278 11.657 1.00 49.47 118 ASP B CA 1
ATOM 2275 C C . ASP B 1 119 ? -4.603 11.764 10.570 1.00 54.14 118 ASP B C 1
ATOM 2276 O O . ASP B 1 119 ? -4.514 10.552 10.377 1.00 59.72 118 ASP B O 1
ATOM 2278 N N . LYS B 1 120 ? -3.928 12.657 9.843 1.00 57.10 119 LYS B N 1
ATOM 2279 C CA . LYS B 1 120 ? -4.113 14.103 9.975 1.00 56.97 119 LYS B CA 1
ATOM 2280 C C . LYS B 1 120 ? -4.684 14.617 8.671 1.00 56.21 119 LYS B C 1
ATOM 2281 O O . LYS B 1 120 ? -4.894 13.847 7.738 1.00 52.74 119 LYS B O 1
ATOM 2283 N N . ILE B 1 121 ? -4.931 15.925 8.631 1.00 57.70 120 ILE B N 1
ATOM 2284 C CA . ILE B 1 121 ? -5.642 16.565 7.509 1.00 56.34 120 ILE B CA 1
ATOM 2285 C C . ILE B 1 121 ? -5.238 15.945 6.160 1.00 53.87 120 ILE B C 1
ATOM 2286 O O . ILE B 1 121 ? -4.052 15.839 5.807 1.00 52.59 120 ILE B O 1
ATOM 2291 N N . ALA B 1 122 ? -6.269 15.508 5.444 1.00 48.21 121 ALA B N 1
ATOM 2292 C CA . ALA B 1 122 ? -6.149 14.986 4.093 1.00 40.92 121 ALA B CA 1
ATOM 2293 C C . ALA B 1 122 ? -7.553 14.664 3.619 1.00 36.67 121 ALA B C 1
ATOM 2294 O O . ALA B 1 122 ? -8.326 14.065 4.349 1.00 29.76 121 ALA B O 1
ATOM 2296 N N . PRO B 1 123 ? -7.901 15.098 2.419 1.00 33.04 122 PRO B N 1
ATOM 2297 C CA . PRO B 1 123 ? -9.236 14.829 1.918 1.00 30.35 122 PRO B CA 1
ATOM 2298 C C . PRO B 1 123 ? -9.522 13.345 1.895 1.00 28.13 122 PRO B C 1
ATOM 2299 O O . PRO B 1 123 ? -8.617 12.521 1.664 1.00 26.92 122 PRO B O 1
ATOM 2303 N N . ARG B 1 124 ? -10.789 13.012 2.086 1.00 23.85 123 ARG B N 1
ATOM 2304 C CA . ARG B 1 124 ? -11.245 11.644 1.981 1.00 23.76 123 ARG B CA 1
ATOM 2305 C C . ARG B 1 124 ? -12.663 11.656 1.455 1.00 23.67 123 ARG B C 1
ATOM 2306 O O . ARG B 1 124 ? -13.351 12.687 1.535 1.00 24.34 123 ARG B O 1
ATOM 2314 N N . PRO B 1 125 ? -13.134 10.517 0.965 1.00 20.51 124 PRO B N 1
ATOM 2315 C CA . PRO B 1 125 ? -14.481 10.413 0.459 1.00 21.42 124 PRO B CA 1
ATOM 2316 C C . PRO B 1 125 ? -15.496 10.445 1.589 1.00 23.83 124 PRO B C 1
ATOM 2317 O O . PRO B 1 125 ? -15.243 9.938 2.661 1.00 20.43 124 PRO B O 1
ATOM 2321 N N . LEU B 1 126 ? -16.641 11.038 1.315 1.00 21.38 125 LEU B N 1
ATOM 2322 C CA . LEU B 1 126 ? -17.764 10.946 2.236 1.00 22.36 125 LEU B CA 1
ATOM 2323 C C . LEU B 1 126 ? -18.171 9.492 2.375 1.00 23.39 125 LEU B C 1
ATOM 2324 O O . LEU B 1 126 ? -18.066 8.712 1.415 1.00 22.77 125 LEU B O 1
ATOM 2329 N N . PRO B 1 127 ? -18.677 9.113 3.542 1.00 21.93 126 PRO B N 1
ATOM 2330 C CA . PRO B 1 127 ? -19.246 7.769 3.638 1.00 21.03 126 PRO B CA 1
ATOM 2331 C C . PRO B 1 127 ? -20.362 7.564 2.608 1.00 22.34 126 PRO B C 1
ATOM 2332 O O . PRO B 1 127 ? -21.109 8.486 2.288 1.00 19.02 126 PRO B O 1
ATOM 2336 N N . ASP B 1 128 ? -20.441 6.356 2.048 1.00 20.94 127 ASP B N 1
ATOM 2337 C CA . ASP B 1 128 ? -21.474 6.088 1.032 1.00 22.28 127 ASP B CA 1
ATOM 2338 C C . ASP B 1 128 ? -22.908 6.462 1.463 1.00 19.61 127 ASP B C 1
ATOM 2339 O O . ASP B 1 128 ? -23.622 7.144 0.726 1.00 18.44 127 ASP B O 1
ATOM 2344 N N . PRO B 1 129 ? -23.334 6.047 2.665 1.00 19.99 128 PRO B N 1
ATOM 2345 C CA . PRO B 1 129 ? -24.699 6.374 3.100 1.00 20.97 128 PRO B CA 1
ATOM 2346 C C . PRO B 1 129 ? -24.946 7.880 3.226 1.00 19.29 128 PRO B C 1
ATOM 2347 O O . PRO B 1 129 ? -26.042 8.375 2.971 1.00 20.16 128 PRO B O 1
ATOM 2351 N N . VAL B 1 130 ? -23.901 8.576 3.635 1.00 16.59 129 VAL B N 1
ATOM 2352 C CA . VAL B 1 130 ? -23.989 10.026 3.834 1.00 17.65 129 VAL B CA 1
ATOM 2353 C C . VAL B 1 130 ? -24.178 10.700 2.471 1.00 16.58 129 VAL B C 1
ATOM 2354 O O . VAL B 1 130 ? -25.059 11.548 2.297 1.00 19.78 129 VAL B O 1
ATOM 2358 N N A ARG B 1 131 ? -23.361 10.319 1.492 0.50 18.42 130 ARG B N 1
ATOM 2359 N N B ARG B 1 131 ? -23.358 10.297 1.508 0.50 18.50 130 ARG B N 1
ATOM 2360 C CA A ARG B 1 131 ? -23.480 10.923 0.152 0.50 18.96 130 ARG B CA 1
ATOM 2361 C CA B ARG B 1 131 ? -23.425 10.861 0.153 0.50 19.00 130 ARG B CA 1
ATOM 2362 C C A ARG B 1 131 ? -24.867 10.629 -0.419 0.50 19.78 130 ARG B C 1
ATOM 2363 C C B ARG B 1 131 ? -24.825 10.610 -0.431 0.50 19.92 130 ARG B C 1
ATOM 2364 O O A ARG B 1 131 ? -25.502 11.485 -1.038 0.50 19.97 130 ARG B O 1
ATOM 2365 O O B ARG B 1 131 ? -25.435 11.486 -1.050 0.50 20.19 130 ARG B O 1
ATOM 2380 N N . GLN B 1 132 ? -25.349 9.415 -0.180 1.00 20.13 131 GLN B N 1
ATOM 2381 C CA . GLN B 1 132 ? -26.657 9.026 -0.708 1.00 21.17 131 GLN B CA 1
ATOM 2382 C C . GLN B 1 132 ? -27.757 9.858 -0.086 1.00 19.64 131 GLN B C 1
ATOM 2383 O O . GLN B 1 132 ? -28.677 10.314 -0.764 1.00 18.71 131 GLN B O 1
ATOM 2389 N N . ALA B 1 133 ? -27.660 10.066 1.217 1.00 18.53 132 ALA B N 1
ATOM 2390 C CA . ALA B 1 133 ? -28.594 10.971 1.923 1.00 18.04 132 ALA B CA 1
ATOM 2391 C C . ALA B 1 133 ? -28.492 12.422 1.394 1.00 20.09 132 ALA B C 1
ATOM 2392 O O . ALA B 1 133 ? -29.518 13.071 1.159 1.00 21.87 132 ALA B O 1
ATOM 2410 N N . ALA B 1 135 ? -27.677 13.381 -1.532 1.00 18.68 134 ALA B N 1
ATOM 2411 C CA . ALA B 1 135 ? -28.167 13.444 -2.933 1.00 19.76 134 ALA B CA 1
ATOM 2412 C C . ALA B 1 135 ? -29.654 13.819 -2.980 1.00 18.90 134 ALA B C 1
ATOM 2413 O O . ALA B 1 135 ? -30.136 14.423 -3.933 1.00 19.30 134 ALA B O 1
ATOM 2415 N N . THR B 1 136 ? -30.369 13.435 -1.947 1.00 19.28 135 THR B N 1
ATOM 2416 C CA . THR B 1 136 ? -31.799 13.696 -1.891 1.00 19.90 135 THR B CA 1
ATOM 2417 C C . THR B 1 136 ? -32.078 15.207 -1.749 1.00 21.61 135 THR B C 1
ATOM 2418 O O . THR B 1 136 ? -33.176 15.651 -2.046 1.00 22.35 135 THR B O 1
ATOM 2422 N N . TYR B 1 137 ? -31.076 15.975 -1.317 1.00 19.05 136 TYR B N 1
ATOM 2423 C CA . TYR B 1 137 ? -31.245 17.425 -1.106 1.00 19.14 136 TYR B CA 1
ATOM 2424 C C . TYR B 1 137 ? -30.808 18.242 -2.308 1.00 19.73 136 TYR B C 1
ATOM 2425 O O . TYR B 1 137 ? -30.827 19.476 -2.268 1.00 21.22 136 TYR B O 1
ATOM 2434 N N . VAL B 1 138 ? -30.331 17.555 -3.334 1.00 19.47 137 VAL B N 1
ATOM 2435 C CA . VAL B 1 138 ? -29.817 18.211 -4.519 1.00 20.01 137 VAL B CA 1
ATOM 2436 C C . VAL B 1 138 ? -30.934 18.980 -5.193 1.00 21.71 137 VAL B C 1
ATOM 2437 O O . VAL B 1 138 ? -32.031 18.440 -5.428 1.00 22.13 137 VAL B O 1
ATOM 2441 N N . ASP B 1 139 ? -30.648 20.248 -5.472 1.00 20.64 138 ASP B N 1
ATOM 2442 C CA . ASP B 1 139 ? -31.550 21.134 -6.244 1.00 19.96 138 ASP B CA 1
ATOM 2443 C C . ASP B 1 139 ? -30.975 21.314 -7.637 1.00 23.04 138 ASP B C 1
ATOM 2444 O O . ASP B 1 139 ? -30.034 22.073 -7.852 1.00 23.88 138 ASP B O 1
ATOM 2449 N N A GLU B 1 140 ? -31.549 20.579 -8.574 0.50 24.45 139 GLU B N 1
ATOM 2450 N N B GLU B 1 140 ? -31.552 20.581 -8.575 0.50 24.08 139 GLU B N 1
ATOM 2451 C CA A GLU B 1 140 ? -31.056 20.546 -9.950 0.50 27.47 139 GLU B CA 1
ATOM 2452 C CA B GLU B 1 140 ? -31.055 20.527 -9.952 0.50 26.83 139 GLU B CA 1
ATOM 2453 C C A GLU B 1 140 ? -31.080 21.929 -10.564 0.50 28.85 139 GLU B C 1
ATOM 2454 C C B GLU B 1 140 ? -31.265 21.824 -10.714 0.50 28.00 139 GLU B C 1
ATOM 2455 O O A GLU B 1 140 ? -30.206 22.298 -11.353 0.50 30.67 139 GLU B O 1
ATOM 2456 O O B GLU B 1 140 ? -30.759 21.988 -11.820 0.50 26.80 139 GLU B O 1
ATOM 2467 N N . THR B 1 141 ? -32.053 22.721 -10.133 1.00 29.02 140 THR B N 1
ATOM 2468 C CA . THR B 1 141 ? -32.234 24.070 -10.688 1.00 31.01 140 THR B CA 1
ATOM 2469 C C . THR B 1 141 ? -31.066 25.002 -10.329 1.00 34.79 140 THR B C 1
ATOM 2470 O O . THR B 1 141 ? -30.930 26.067 -10.906 1.00 39.23 140 THR B O 1
ATOM 2474 N N . LEU B 1 142 ? -30.239 24.623 -9.353 1.00 35.49 141 LEU B N 1
ATOM 2475 C CA . LEU B 1 142 ? -29.119 25.472 -8.899 1.00 36.50 141 LEU B CA 1
ATOM 2476 C C . LEU B 1 142 ? -27.815 25.130 -9.619 1.00 42.29 141 LEU B C 1
ATOM 2477 O O . LEU B 1 142 ? -26.854 25.902 -9.580 1.00 41.77 141 LEU B O 1
ATOM 2482 N N . ALA B 1 143 ? -27.800 23.950 -10.242 1.00 48.47 142 ALA B N 1
ATOM 2483 C CA . ALA B 1 143 ? -26.622 23.402 -10.960 1.00 52.28 142 ALA B CA 1
ATOM 2484 C C . ALA B 1 143 ? -25.953 24.433 -11.886 1.00 54.21 142 ALA B C 1
ATOM 2485 O O . ALA B 1 143 ? -26.622 25.295 -12.473 1.00 54.92 142 ALA B O 1
#